Protein AF-A0A2Y9IQZ9-F1 (afdb_monomer)

pLDDT: mean 71.84, std 25.28, range [23.73, 96.56]

Organism: NCBI:txid391180

Radius of gyration: 46.24 Å; Cα contacts (8 Å, |Δi|>4): 145; chains: 1; bounding box: 120×87×55 Å

Nearest PDB structures (foldseek):
  9f1b-assembly1_BC  TM=7.484E-01  e=1.181E-17  Oryctolagus cuniculus
  8q87-assembly1_BC  TM=7.472E-01  e=5.440E-17  Gallus gallus
  7oyc-assembly1_C1  TM=7.802E-01  e=1.378E-16  Xenopus laevis
  7oyb-assembly1_C1  TM=8.350E-01  e=2.242E-15  Danio rerio
  8euy-assembly1_C  TM=8.750E-01  e=2.002E-11  Schizosaccharomyces pombe

Mean predicted aligned error: 20.18 Å

Sequence (231 aa):
MRAGNGIMRNCCRIQCRGSCIIYCEDSSIIKAFRNIPGITLLNVSKLNVLKLAPGGHVGHFCIWTESAFCKLDDLYGTWHKAASLKSHYNLPMHKMLDIDLSRILEKSRDPKSPLSTMQEESSQGPEEESIEEPENHVEAKPVSKTLCLNTILRQAKNHKLWMDKAAETIEAKSDEKGVLGKKPVVGKKGKMAVGVKKQKKPVVGEKAAARRNQQLTRSLQKRNPVKKPGA

Foldseek 3Di:
DDDDPVCVVPNVDDDEAAEEEEEADPPVPCVVCVPPPNYHYYYLVGDDPCNCQPVNHHDGHYDYDPVSVVCVCQQANAQVDGHPVDPPHYDDDDPDPDPPPVVVVVVCVPVPHPDDDDDPPDDDDPPPDCPPDVVSVCVVPVCVVVVVVVVVVVVVVVVVVVVVVVVVVVVVCVVPDDDDDDDDDDDDDDDDDDDDDDDDDDDDDPPPVVVVVVVVVVVVVVPDPDDDDDD

Secondary structure (DSSP, 8-state):
---STTGGGT--------PEEEESS-SSHHHHHTTSTT-EEEEGGG--HHHHSGGG-S---EEE-HHHHHHHHHHH--SSS--SSSTT--PPPPS-S---HHHHHHHHTSTTS-------PPPPPP---TTS-HHHHHHH-THHHHHHHHHHHHHHHHHHHHHHHHHHHHHHHHTS----------------------PPPP--SSSSHHHHHHHHHHHHTTS----PPP-

Structure (mmCIF, N/CA/C/O backbone):
data_AF-A0A2Y9IQZ9-F1
#
_entry.id   AF-A0A2Y9IQZ9-F1
#
loop_
_atom_site.group_PDB
_atom_site.id
_atom_site.type_symbol
_atom_site.label_atom_id
_atom_site.label_alt_id
_atom_site.label_comp_id
_atom_site.label_asym_id
_atom_site.label_entity_id
_atom_site.label_seq_id
_atom_site.pdbx_PDB_ins_code
_atom_site.Cartn_x
_atom_site.Cartn_y
_atom_site.Cartn_z
_atom_site.occupancy
_atom_site.B_iso_or_equiv
_atom_site.auth_seq_id
_atom_site.auth_comp_id
_atom_site.auth_asym_id
_atom_site.auth_atom_id
_atom_site.pdbx_PDB_model_num
ATOM 1 N N . MET A 1 1 ? 13.287 -4.884 -24.023 1.00 89.38 1 MET A N 1
ATOM 2 C CA . MET A 1 1 ? 13.569 -6.336 -24.135 1.00 89.38 1 MET A CA 1
ATOM 3 C C . MET A 1 1 ? 14.417 -6.736 -22.931 1.00 89.38 1 MET A C 1
ATOM 5 O O . MET A 1 1 ? 15.228 -5.918 -22.515 1.00 89.38 1 MET A O 1
ATOM 9 N N . ARG A 1 2 ? 14.197 -7.899 -22.306 1.00 94.88 2 ARG A N 1
ATOM 10 C CA . ARG A 1 2 ? 15.002 -8.358 -21.157 1.00 94.88 2 ARG A CA 1
ATOM 11 C C . ARG A 1 2 ? 16.414 -8.705 -21.635 1.00 94.88 2 ARG A C 1
ATOM 13 O O . ARG A 1 2 ? 16.539 -9.350 -22.665 1.00 94.88 2 ARG A O 1
ATOM 20 N N . ALA A 1 3 ? 17.446 -8.325 -20.889 1.00 95.12 3 ALA A N 1
ATOM 21 C CA . ALA A 1 3 ? 18.822 -8.700 -21.205 1.00 95.12 3 ALA A CA 1
ATOM 22 C C . ALA A 1 3 ? 19.149 -10.150 -20.779 1.00 95.12 3 ALA A C 1
ATOM 24 O O . ALA A 1 3 ? 18.632 -10.647 -19.775 1.00 95.12 3 ALA A O 1
ATOM 25 N N . GLY A 1 4 ? 20.040 -10.808 -21.529 1.00 95.44 4 GLY A N 1
ATOM 26 C CA . GLY A 1 4 ? 20.625 -12.111 -21.194 1.00 95.44 4 GLY A CA 1
ATOM 27 C C . GLY A 1 4 ? 19.751 -13.335 -21.498 1.00 95.44 4 GLY A C 1
ATOM 28 O O . GLY A 1 4 ? 18.730 -13.270 -22.182 1.00 95.44 4 GLY A O 1
ATOM 29 N N . ASN A 1 5 ? 20.138 -14.481 -20.931 1.00 94.25 5 ASN A N 1
ATOM 30 C CA . ASN A 1 5 ? 19.558 -15.801 -21.234 1.00 94.25 5 ASN A CA 1
ATOM 31 C C . ASN A 1 5 ? 18.094 -15.974 -20.781 1.00 94.25 5 ASN A C 1
ATOM 33 O O . ASN A 1 5 ? 17.497 -17.029 -20.985 1.00 94.25 5 ASN A O 1
ATOM 37 N N . GLY A 1 6 ? 17.492 -14.966 -20.142 1.00 94.25 6 GLY A N 1
ATOM 38 C CA . GLY A 1 6 ? 16.062 -14.962 -19.822 1.00 94.25 6 GLY A CA 1
ATOM 39 C C . GLY A 1 6 ? 15.172 -14.898 -21.067 1.00 94.25 6 GLY A C 1
ATOM 40 O O . GLY A 1 6 ? 14.032 -15.360 -21.018 1.00 94.25 6 GLY A O 1
ATOM 41 N N . ILE A 1 7 ? 15.699 -14.387 -22.188 1.00 95.69 7 ILE A N 1
ATOM 42 C CA . ILE A 1 7 ? 14.991 -14.347 -23.476 1.00 95.69 7 ILE A CA 1
ATOM 43 C C . ILE A 1 7 ? 14.604 -15.765 -23.924 1.00 95.69 7 ILE A C 1
ATOM 45 O O . ILE A 1 7 ? 13.454 -15.982 -24.291 1.00 95.69 7 ILE A O 1
ATOM 49 N N . MET A 1 8 ? 15.521 -16.731 -23.800 1.00 95.69 8 MET A N 1
ATOM 50 C CA . MET A 1 8 ? 15.317 -18.135 -24.194 1.00 95.69 8 MET A CA 1
ATOM 51 C C . MET A 1 8 ? 14.401 -18.917 -23.233 1.00 95.69 8 MET A C 1
ATOM 53 O O . MET A 1 8 ? 13.953 -20.009 -23.554 1.00 95.69 8 MET A O 1
ATOM 57 N N . ARG A 1 9 ? 14.102 -18.367 -22.047 1.00 95.56 9 ARG A N 1
ATOM 58 C CA . ARG A 1 9 ? 13.288 -19.015 -20.998 1.00 95.56 9 ARG A CA 1
ATOM 59 C C . ARG A 1 9 ? 11.878 -18.424 -20.886 1.00 95.56 9 ARG A C 1
ATOM 61 O O . ARG A 1 9 ? 11.351 -18.286 -19.786 1.00 95.56 9 ARG A O 1
ATOM 68 N N . ASN A 1 10 ? 11.289 -17.994 -22.002 1.00 94.38 10 ASN A N 1
ATOM 69 C CA . ASN A 1 10 ? 9.944 -17.399 -22.067 1.00 94.38 10 ASN A CA 1
ATOM 70 C C . ASN A 1 10 ? 9.744 -16.129 -21.204 1.00 94.38 10 ASN A C 1
ATOM 72 O O . ASN A 1 10 ? 8.616 -15.726 -20.937 1.00 94.38 10 ASN A O 1
ATOM 76 N N . CYS A 1 11 ? 10.828 -15.449 -20.803 1.00 94.06 11 CYS A N 1
ATOM 77 C CA . CYS A 1 11 ? 10.805 -14.221 -19.993 1.00 94.06 11 CYS A CA 1
ATOM 78 C C . CYS A 1 11 ? 11.377 -13.007 -20.753 1.00 94.06 11 CYS A C 1
ATOM 80 O O . CYS A 1 11 ? 12.016 -12.133 -20.167 1.00 94.06 11 CYS A O 1
ATOM 82 N N . CYS A 1 12 ? 11.182 -12.941 -22.072 1.00 95.12 12 CYS A N 1
ATOM 83 C CA . CYS A 1 12 ? 11.844 -11.970 -22.951 1.00 95.12 12 CYS A CA 1
ATOM 84 C C . CYS A 1 12 ? 11.391 -10.506 -22.775 1.00 95.12 12 CYS A C 1
ATOM 86 O O . CYS A 1 12 ? 12.133 -9.585 -23.126 1.00 95.12 12 CYS A O 1
ATOM 88 N N . ARG A 1 13 ? 10.193 -10.256 -22.234 1.00 94.38 13 ARG A N 1
ATOM 89 C CA . ARG A 1 13 ? 9.630 -8.908 -22.052 1.00 94.38 13 ARG A CA 1
ATOM 90 C C . ARG A 1 13 ? 9.676 -8.496 -20.580 1.00 94.38 13 ARG A C 1
ATOM 92 O O . ARG A 1 13 ? 9.454 -9.306 -19.684 1.00 94.38 13 ARG A O 1
ATOM 99 N N . ILE A 1 14 ? 9.987 -7.225 -20.348 1.00 93.75 14 ILE A N 1
ATOM 100 C CA . ILE A 1 14 ? 9.946 -6.566 -19.039 1.00 93.75 14 ILE A CA 1
ATOM 101 C C . ILE A 1 14 ? 9.036 -5.351 -19.154 1.00 93.75 14 ILE A C 1
ATOM 103 O O . ILE A 1 14 ? 9.012 -4.699 -20.197 1.00 93.75 14 ILE A O 1
ATOM 107 N N . GLN A 1 15 ? 8.279 -5.083 -18.099 1.00 93.31 15 GLN A N 1
ATOM 108 C CA . GLN A 1 15 ? 7.359 -3.958 -18.004 1.00 93.31 15 GLN A CA 1
ATOM 109 C C . GLN A 1 15 ? 7.443 -3.391 -16.591 1.00 93.31 15 GLN A C 1
ATOM 111 O O . GLN A 1 15 ? 7.625 -4.144 -15.629 1.00 93.31 15 GLN A O 1
ATOM 116 N N . CYS A 1 16 ? 7.301 -2.076 -16.474 1.00 92.12 16 CYS A N 1
ATOM 117 C CA . CYS A 1 16 ? 7.135 -1.431 -15.181 1.00 92.12 16 CYS A CA 1
ATOM 118 C C . CYS A 1 16 ? 5.781 -1.823 -14.575 1.00 92.12 16 CYS A C 1
ATOM 120 O O . CYS A 1 16 ? 4.821 -2.118 -15.293 1.00 92.12 16 CYS A O 1
ATOM 122 N N . ARG A 1 17 ? 5.707 -1.837 -13.243 1.00 94.06 17 ARG A N 1
ATOM 123 C CA . ARG A 1 17 ? 4.426 -1.949 -12.539 1.00 94.06 17 ARG A CA 1
ATOM 124 C C . ARG A 1 17 ? 3.733 -0.588 -12.579 1.00 94.06 17 ARG A C 1
ATOM 126 O O . ARG A 1 17 ? 4.396 0.432 -12.418 1.00 94.06 17 ARG A O 1
ATOM 133 N N . GLY A 1 18 ? 2.442 -0.596 -12.887 1.00 94.38 18 GLY A N 1
ATOM 134 C CA . GLY A 1 18 ? 1.589 0.586 -12.930 1.00 94.38 18 GLY A CA 1
ATOM 135 C C . GLY A 1 18 ? 0.756 0.691 -11.660 1.00 94.38 18 GLY A C 1
ATOM 136 O O . GLY A 1 18 ? 1.232 0.383 -10.578 1.00 94.38 18 GLY A O 1
ATOM 137 N N . SER A 1 19 ? -0.495 1.119 -11.792 1.00 95.25 19 SER A N 1
ATOM 138 C CA . SER A 1 19 ? -1.398 1.272 -10.651 1.00 95.25 19 SER A CA 1
ATOM 139 C C . SER A 1 19 ? -1.978 -0.063 -10.188 1.00 95.25 19 SER A C 1
ATOM 141 O O . SER A 1 19 ? -2.259 -0.962 -10.990 1.00 95.25 19 SER A O 1
ATOM 143 N N . CYS A 1 20 ? -2.255 -0.155 -8.893 1.00 95.31 20 CYS A N 1
ATOM 144 C CA . CYS A 1 20 ? -2.992 -1.256 -8.302 1.00 95.31 20 CYS A CA 1
ATOM 145 C C . CYS A 1 20 ? -4.444 -0.855 -8.035 1.00 95.31 20 CYS A C 1
ATOM 147 O O . CYS A 1 20 ? -4.693 0.028 -7.226 1.00 95.31 20 CYS A O 1
ATOM 149 N N . ILE A 1 21 ? -5.408 -1.510 -8.677 1.00 95.56 21 ILE A N 1
ATOM 150 C CA . ILE A 1 21 ? -6.834 -1.281 -8.428 1.00 95.56 21 ILE A CA 1
ATOM 151 C C . ILE A 1 21 ? -7.320 -2.321 -7.427 1.00 95.56 21 ILE A C 1
ATOM 153 O O . ILE A 1 21 ? -7.169 -3.529 -7.646 1.00 95.56 21 ILE A O 1
ATOM 157 N N . ILE A 1 22 ? -7.901 -1.841 -6.334 1.00 96.56 22 ILE A N 1
ATOM 158 C CA . ILE A 1 22 ? -8.399 -2.667 -5.244 1.00 96.56 22 ILE A CA 1
ATOM 159 C C . ILE A 1 22 ? -9.922 -2.567 -5.199 1.00 96.56 22 ILE A C 1
ATOM 161 O O . ILE A 1 22 ? -10.482 -1.473 -5.108 1.00 96.56 22 ILE A O 1
ATOM 165 N N . TYR A 1 23 ? -10.578 -3.721 -5.282 1.00 96.06 23 TYR A N 1
ATOM 166 C CA . TYR A 1 23 ? -12.029 -3.841 -5.392 1.00 96.06 23 TYR A CA 1
ATOM 167 C C . TYR A 1 23 ? -12.578 -4.893 -4.415 1.00 96.06 23 TYR A C 1
ATOM 169 O O . TYR A 1 23 ? -11.852 -5.779 -3.956 1.00 96.06 23 TYR A O 1
ATOM 177 N N . CYS A 1 24 ? -13.866 -4.802 -4.084 1.00 94.50 24 CYS A N 1
ATOM 178 C CA . CYS A 1 24 ? -14.536 -5.771 -3.212 1.00 94.50 24 CYS A CA 1
ATOM 179 C C . CYS A 1 24 ? -15.176 -6.916 -4.015 1.00 94.50 24 CYS A C 1
ATOM 181 O O . CYS A 1 24 ? -14.856 -8.088 -3.803 1.00 94.50 24 CYS A O 1
ATOM 183 N N . GLU A 1 25 ? -16.044 -6.563 -4.964 1.00 91.38 25 GLU A N 1
ATOM 184 C CA . GLU A 1 25 ? -16.829 -7.498 -5.772 1.00 91.38 25 GLU A CA 1
ATOM 185 C C . GLU A 1 25 ? -16.459 -7.410 -7.254 1.00 91.38 25 GLU A C 1
ATOM 187 O O . GLU A 1 25 ? -16.101 -6.350 -7.775 1.00 91.38 25 GLU A O 1
ATOM 192 N N . ASP A 1 26 ? -16.544 -8.54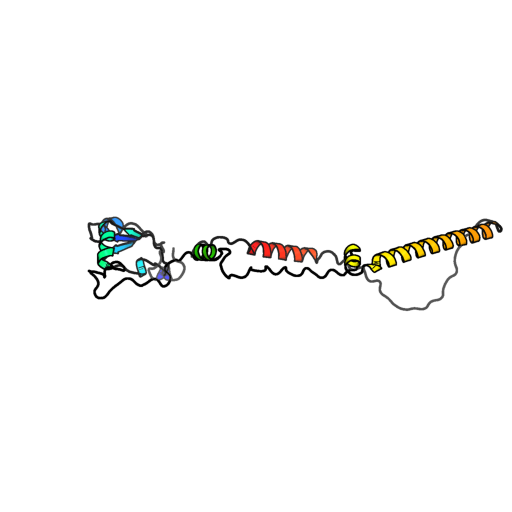9 -7.940 1.00 85.38 26 ASP A N 1
ATOM 193 C CA . ASP A 1 26 ? -16.161 -8.702 -9.342 1.00 85.38 26 ASP A CA 1
ATOM 194 C C . ASP A 1 26 ? -17.277 -8.236 -10.298 1.00 85.38 26 ASP A C 1
ATOM 196 O O . ASP A 1 26 ? -17.812 -9.010 -11.092 1.00 85.38 26 ASP A O 1
ATOM 200 N N . SER A 1 27 ? -17.605 -6.942 -10.283 1.00 85.69 27 SER A N 1
ATOM 201 C CA . SER A 1 27 ? -18.603 -6.330 -11.181 1.00 85.69 27 SER A CA 1
ATOM 202 C C . SER A 1 27 ? -18.037 -6.081 -12.582 1.00 85.69 27 SER A C 1
ATOM 204 O O . SER A 1 27 ? -17.999 -4.953 -13.065 1.00 85.69 27 SER A O 1
ATOM 206 N N . SER A 1 28 ? -17.512 -7.122 -13.239 1.00 90.12 28 SER A N 1
ATOM 207 C CA . SER A 1 28 ? -16.840 -7.073 -14.557 1.00 90.12 28 SER A CA 1
ATOM 208 C C . SER A 1 28 ? -15.538 -6.250 -14.643 1.00 90.12 28 SER A C 1
ATOM 210 O O . SER A 1 28 ? -14.891 -6.236 -15.692 1.00 90.12 28 SER A O 1
ATOM 212 N N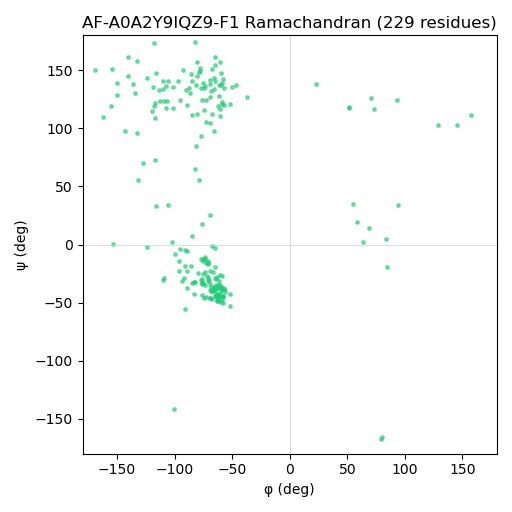 . ILE A 1 29 ? -15.079 -5.676 -13.525 1.00 92.19 29 ILE A N 1
ATOM 213 C CA . ILE A 1 29 ? -13.833 -4.897 -13.395 1.00 92.19 29 ILE A CA 1
ATOM 214 C C . ILE A 1 29 ? -12.628 -5.675 -13.943 1.00 92.19 29 ILE A C 1
ATOM 216 O O . ILE A 1 29 ? -11.824 -5.133 -14.702 1.00 92.19 29 ILE A O 1
ATOM 220 N N . ILE A 1 30 ? -12.535 -6.978 -13.655 1.00 93.31 30 ILE A N 1
ATOM 221 C CA . ILE A 1 30 ? -11.453 -7.819 -14.186 1.00 93.31 30 ILE A CA 1
ATOM 222 C C . ILE A 1 30 ? -11.423 -7.804 -15.713 1.00 93.31 30 ILE A C 1
ATOM 224 O O . ILE A 1 30 ? -10.356 -7.681 -16.313 1.00 93.31 30 ILE A O 1
ATOM 228 N N . LYS A 1 31 ? -12.582 -7.921 -16.363 1.00 93.81 31 LYS A N 1
ATOM 229 C CA . LYS A 1 31 ? -12.654 -7.967 -17.827 1.00 93.81 31 LYS A CA 1
ATOM 230 C C . LYS A 1 31 ? -12.263 -6.625 -18.445 1.00 93.81 31 LYS A C 1
ATOM 232 O O . LYS A 1 31 ? -11.583 -6.637 -19.467 1.00 93.81 31 LYS A O 1
ATOM 237 N N . ALA A 1 32 ? -12.638 -5.518 -17.805 1.00 94.81 32 ALA A N 1
ATOM 238 C CA . ALA A 1 32 ? -12.314 -4.170 -18.262 1.00 94.81 32 ALA A CA 1
ATOM 239 C C . ALA A 1 32 ? -10.808 -3.866 -18.172 1.00 94.81 32 ALA A C 1
ATOM 241 O O . ALA A 1 32 ? -10.207 -3.402 -19.137 1.00 94.81 32 ALA A O 1
ATOM 242 N N . PHE A 1 33 ? -10.174 -4.178 -17.038 1.00 94.81 33 PHE A N 1
ATOM 243 C CA . PHE A 1 33 ? -8.804 -3.732 -16.764 1.00 94.81 33 PHE A CA 1
ATOM 244 C C . PHE A 1 33 ? -7.712 -4.759 -17.095 1.00 94.81 33 PHE A C 1
ATOM 246 O O . PHE A 1 33 ? -6.546 -4.381 -17.194 1.00 94.81 33 PHE A O 1
ATOM 253 N N . ARG A 1 34 ? -8.039 -6.042 -17.325 1.00 93.62 34 ARG A N 1
ATOM 254 C CA . ARG A 1 34 ? -7.023 -7.088 -17.595 1.00 93.62 34 ARG A CA 1
ATOM 255 C C . ARG A 1 34 ? -6.167 -6.848 -18.840 1.00 93.62 34 ARG A C 1
ATOM 257 O O . ARG A 1 34 ? -5.070 -7.388 -18.917 1.00 93.62 34 ARG A O 1
ATOM 264 N N . ASN A 1 35 ? -6.682 -6.111 -19.825 1.00 94.94 35 ASN A N 1
ATOM 265 C CA . ASN A 1 35 ? -5.980 -5.882 -21.090 1.00 94.94 35 ASN A CA 1
ATOM 266 C C . ASN A 1 35 ? -5.063 -4.649 -21.051 1.00 94.94 35 ASN A C 1
ATOM 268 O O . ASN A 1 35 ? -4.338 -4.387 -22.007 1.00 94.94 35 ASN A O 1
ATOM 272 N N . ILE A 1 36 ? -5.092 -3.876 -19.964 1.00 94.94 36 ILE A N 1
ATOM 273 C CA . ILE A 1 36 ? -4.256 -2.687 -19.834 1.00 94.94 36 ILE A CA 1
ATOM 274 C C . ILE A 1 36 ? -2.921 -3.107 -19.200 1.00 94.94 36 ILE A C 1
ATOM 276 O O . ILE A 1 36 ? -2.911 -3.640 -18.086 1.00 94.94 36 ILE A O 1
ATOM 280 N N . PRO A 1 37 ? -1.777 -2.899 -19.879 1.00 94.50 37 PRO A N 1
ATOM 281 C CA . PRO A 1 37 ? -0.482 -3.318 -19.361 1.00 94.50 37 PRO A CA 1
ATOM 282 C C . PRO A 1 37 ? -0.106 -2.529 -18.102 1.00 94.50 37 PRO A C 1
ATOM 284 O O . PRO A 1 37 ? -0.358 -1.333 -17.993 1.00 94.50 37 PRO A O 1
ATOM 287 N N . GLY A 1 38 ? 0.537 -3.203 -17.148 1.00 92.94 38 GLY A N 1
ATOM 288 C CA . GLY A 1 38 ? 1.028 -2.588 -15.912 1.00 92.94 38 GLY A CA 1
ATOM 289 C C . GLY A 1 38 ? -0.007 -2.469 -14.790 1.00 92.94 38 GLY A C 1
ATOM 290 O O . GLY A 1 38 ? 0.405 -2.380 -13.635 1.00 92.94 38 GLY A O 1
ATOM 291 N N . ILE A 1 39 ? -1.311 -2.544 -15.079 1.00 95.31 39 ILE A N 1
ATOM 292 C CA . ILE A 1 39 ? -2.355 -2.510 -14.045 1.00 95.31 39 ILE A CA 1
ATOM 293 C C . ILE A 1 39 ? -2.410 -3.843 -13.297 1.00 95.31 39 ILE A C 1
ATOM 295 O O . ILE A 1 39 ? -2.408 -4.922 -13.896 1.00 95.31 39 ILE A O 1
ATOM 299 N N . THR A 1 40 ? -2.485 -3.776 -11.969 1.00 94.62 40 THR A N 1
ATOM 300 C CA . THR A 1 40 ? -2.707 -4.950 -11.119 1.00 94.62 40 THR A CA 1
ATOM 301 C C . THR A 1 40 ? -4.057 -4.873 -10.430 1.00 94.62 40 THR A C 1
ATOM 303 O O . THR A 1 40 ? -4.395 -3.859 -9.837 1.00 94.62 40 THR A O 1
ATOM 306 N N . LEU A 1 41 ? -4.809 -5.970 -10.471 1.00 94.50 41 LEU A N 1
ATOM 307 C CA . LEU A 1 41 ? -6.097 -6.095 -9.797 1.00 94.50 41 LEU A CA 1
ATOM 308 C C . LEU A 1 41 ? -5.945 -6.898 -8.502 1.00 94.50 41 LEU A C 1
ATOM 310 O O . LEU A 1 41 ? -5.272 -7.942 -8.486 1.00 94.50 41 LEU A O 1
ATOM 314 N N . LEU A 1 42 ? -6.565 -6.408 -7.430 1.00 95.25 42 LEU A N 1
ATOM 315 C CA . LEU A 1 42 ? -6.569 -7.029 -6.108 1.00 95.25 42 LEU A CA 1
ATOM 316 C C . LEU A 1 42 ? -7.965 -6.995 -5.486 1.00 95.25 42 LEU A C 1
ATOM 318 O O . LEU A 1 42 ? -8.638 -5.971 -5.504 1.00 95.25 42 LEU A O 1
ATOM 322 N N . ASN A 1 43 ? -8.349 -8.108 -4.864 1.00 95.19 43 ASN A N 1
ATOM 323 C CA . ASN A 1 43 ? -9.533 -8.156 -4.020 1.00 95.19 43 ASN A CA 1
ATOM 324 C C . ASN A 1 43 ? -9.156 -7.752 -2.584 1.00 95.19 43 ASN A C 1
ATOM 326 O O . ASN A 1 43 ? -8.170 -8.250 -2.038 1.00 95.19 43 ASN A O 1
ATOM 330 N N . VAL A 1 44 ? -9.961 -6.892 -1.967 1.00 95.50 44 VAL A N 1
ATOM 331 C CA . VAL A 1 44 ? -9.801 -6.386 -0.590 1.00 95.50 44 VAL A CA 1
ATOM 332 C C . VAL A 1 44 ? -9.750 -7.499 0.451 1.00 95.50 44 VAL A C 1
ATOM 334 O O . VAL A 1 44 ? -8.966 -7.444 1.391 1.00 95.50 44 VAL A O 1
ATOM 337 N N . SER A 1 45 ? -10.546 -8.553 0.282 1.00 93.75 45 SER A N 1
ATOM 338 C CA . SER A 1 45 ? -10.536 -9.686 1.214 1.00 93.75 45 SER A CA 1
ATOM 339 C C . SER A 1 45 ? -9.284 -10.560 1.067 1.00 93.75 45 SER A C 1
ATOM 341 O O . SER A 1 45 ? -8.990 -11.364 1.947 1.00 93.75 45 SER A O 1
ATOM 343 N N . LYS A 1 46 ? -8.545 -10.427 -0.044 1.00 93.75 46 LYS A N 1
ATOM 344 C CA . LYS A 1 46 ? -7.364 -11.235 -0.387 1.00 93.75 46 LYS A CA 1
ATOM 345 C C . LYS A 1 46 ? -6.204 -10.339 -0.834 1.00 93.75 46 LYS A C 1
ATOM 347 O O . LYS A 1 46 ? -5.661 -10.499 -1.931 1.00 93.75 46 LYS A O 1
ATOM 352 N N . LEU A 1 47 ? -5.826 -9.386 0.018 1.00 94.38 47 LEU A N 1
ATOM 353 C CA . LEU A 1 47 ? -4.680 -8.513 -0.236 1.00 94.38 47 LEU A CA 1
ATOM 354 C C . LEU A 1 47 ? -3.372 -9.313 -0.226 1.00 94.38 47 LEU A C 1
ATOM 356 O O . LEU A 1 47 ? -3.122 -10.122 0.664 1.00 94.38 47 LEU A O 1
ATOM 360 N N . ASN A 1 48 ? -2.525 -9.072 -1.228 1.00 94.81 48 ASN A N 1
ATOM 361 C CA . ASN A 1 48 ? -1.244 -9.755 -1.381 1.00 94.81 48 ASN A CA 1
ATOM 362 C C . ASN A 1 48 ? -0.089 -8.755 -1.292 1.00 94.81 48 ASN A C 1
ATOM 364 O O . ASN A 1 48 ? 0.020 -7.845 -2.118 1.00 94.81 48 ASN A O 1
ATOM 368 N N . VAL A 1 49 ? 0.815 -8.985 -0.341 1.00 94.31 49 VAL A N 1
ATOM 369 C CA . VAL A 1 49 ? 2.006 -8.157 -0.114 1.00 94.31 49 VAL A CA 1
ATOM 370 C C . VAL A 1 49 ? 2.908 -8.106 -1.349 1.00 94.31 49 VAL A C 1
ATOM 372 O O . VAL A 1 49 ? 3.413 -7.042 -1.679 1.00 94.31 49 VAL A O 1
ATOM 375 N N . LEU A 1 50 ? 3.041 -9.198 -2.110 1.00 94.75 50 LEU A N 1
ATOM 376 C CA . LEU A 1 50 ? 3.894 -9.239 -3.311 1.00 94.75 50 LEU A CA 1
ATOM 377 C C . LEU A 1 50 ? 3.425 -8.280 -4.414 1.00 94.75 50 LEU A C 1
ATOM 379 O O . LEU A 1 50 ? 4.219 -7.844 -5.246 1.00 94.75 50 LEU A O 1
ATOM 383 N N . LYS A 1 51 ? 2.120 -7.990 -4.444 1.00 94.19 51 LYS A N 1
ATOM 384 C CA . LYS A 1 51 ? 1.508 -7.070 -5.407 1.00 94.19 51 LYS A CA 1
ATOM 385 C C . LYS A 1 51 ? 1.409 -5.648 -4.854 1.00 94.19 51 LYS A C 1
ATOM 387 O O . LYS A 1 51 ? 1.510 -4.714 -5.636 1.00 94.19 51 LYS A O 1
ATOM 392 N N . LEU A 1 52 ? 1.236 -5.474 -3.542 1.00 94.94 52 LEU A N 1
ATOM 393 C CA . LEU A 1 52 ? 1.220 -4.158 -2.887 1.00 94.94 52 LEU A CA 1
ATOM 394 C C . LEU A 1 52 ? 2.619 -3.555 -2.710 1.00 94.94 52 LEU A C 1
ATOM 396 O O . LEU A 1 52 ? 2.756 -2.342 -2.728 1.00 94.94 52 LEU A O 1
ATOM 400 N N . ALA A 1 53 ? 3.645 -4.386 -2.554 1.00 95.69 53 ALA A N 1
ATOM 401 C CA . ALA A 1 53 ? 5.036 -3.974 -2.402 1.00 95.69 53 ALA A CA 1
ATOM 402 C C . ALA A 1 53 ? 5.916 -4.715 -3.426 1.00 95.69 53 ALA A C 1
ATOM 404 O O . ALA A 1 53 ? 6.675 -5.626 -3.067 1.00 95.69 53 ALA A O 1
ATOM 405 N N . PRO A 1 54 ? 5.794 -4.392 -4.729 1.00 94.62 54 PRO A N 1
ATOM 406 C CA . PRO A 1 54 ? 6.590 -5.044 -5.758 1.00 94.62 54 PRO A CA 1
ATOM 407 C C . PRO A 1 54 ? 8.083 -4.782 -5.514 1.00 94.62 54 PRO A C 1
ATOM 409 O O . PRO A 1 54 ? 8.516 -3.648 -5.332 1.00 94.62 54 PRO A O 1
ATOM 412 N N . GLY A 1 55 ? 8.883 -5.850 -5.486 1.00 93.31 55 GLY A N 1
ATOM 413 C CA . GLY A 1 55 ? 10.321 -5.748 -5.211 1.00 93.31 55 GLY A CA 1
ATOM 414 C C . GLY A 1 55 ? 10.669 -5.338 -3.775 1.00 93.31 55 GLY A C 1
ATOM 415 O O . GLY A 1 55 ? 11.806 -4.954 -3.535 1.00 93.31 55 GLY A O 1
ATOM 416 N N . GLY A 1 56 ? 9.716 -5.395 -2.835 1.00 95.56 56 GLY A N 1
ATOM 417 C CA . GLY A 1 56 ? 9.946 -5.079 -1.420 1.00 95.56 56 GLY A CA 1
ATOM 418 C C . GLY A 1 56 ? 9.887 -3.590 -1.065 1.00 95.56 56 GLY A C 1
ATOM 419 O O . GLY A 1 56 ? 10.116 -3.238 0.088 1.00 95.56 56 GLY A O 1
ATOM 420 N N . HIS A 1 57 ? 9.551 -2.719 -2.018 1.00 96.06 57 HIS A N 1
ATOM 421 C CA . HIS A 1 57 ? 9.380 -1.287 -1.775 1.00 96.06 57 HIS A CA 1
ATOM 422 C C . HIS A 1 57 ? 7.930 -0.976 -1.391 1.00 96.06 57 HIS A C 1
ATOM 424 O O . HIS A 1 57 ? 6.995 -1.433 -2.049 1.00 96.06 57 HIS A O 1
ATOM 430 N N . VAL A 1 58 ? 7.738 -0.187 -0.333 1.00 94.50 58 VAL A N 1
ATOM 431 C CA . VAL A 1 58 ? 6.417 0.329 0.062 1.00 94.50 58 VAL A CA 1
ATOM 432 C C . VAL A 1 58 ? 6.028 1.540 -0.793 1.00 94.50 58 VAL A C 1
ATOM 434 O O . VAL A 1 58 ? 6.894 2.218 -1.339 1.00 94.50 58 VAL A O 1
ATOM 437 N N . GLY A 1 59 ? 4.727 1.830 -0.896 1.00 93.25 59 GLY A N 1
ATOM 438 C CA . GLY A 1 59 ? 4.231 2.998 -1.638 1.00 93.25 59 GLY A CA 1
ATOM 439 C C . GLY A 1 59 ? 3.838 2.721 -3.092 1.00 93.25 59 GLY A C 1
ATOM 440 O O . GLY A 1 59 ? 3.995 3.581 -3.953 1.00 93.25 59 GLY A O 1
ATOM 441 N N . HIS A 1 60 ? 3.316 1.530 -3.388 1.00 95.31 60 HIS A N 1
ATOM 442 C CA . HIS A 1 60 ? 2.709 1.256 -4.689 1.00 95.31 60 HIS A CA 1
ATOM 443 C C . HIS A 1 60 ? 1.410 2.055 -4.847 1.00 95.31 60 HIS A C 1
ATOM 445 O O . HIS A 1 60 ? 0.567 2.070 -3.949 1.00 95.31 60 HIS A O 1
ATOM 451 N N . PHE A 1 61 ? 1.242 2.725 -5.986 1.00 96.50 61 PHE A N 1
ATOM 452 C CA . PHE A 1 61 ? 0.088 3.586 -6.221 1.00 96.50 61 PHE A CA 1
ATOM 453 C C . PHE A 1 61 ? -1.203 2.760 -6.316 1.00 96.50 61 PHE A C 1
ATOM 455 O O . PHE A 1 61 ? -1.387 1.984 -7.255 1.00 96.50 61 PHE A O 1
ATOM 462 N N . CYS A 1 62 ? -2.084 2.917 -5.324 1.00 95.88 62 CYS A N 1
ATOM 463 C CA . CYS A 1 62 ? -3.319 2.150 -5.193 1.00 95.88 62 CYS A CA 1
ATOM 464 C C . CYS A 1 62 ? -4.554 3.020 -5.459 1.00 95.88 62 CYS A C 1
ATOM 466 O O . CYS A 1 62 ? -4.682 4.110 -4.908 1.00 95.88 62 CYS A O 1
ATOM 468 N N . ILE A 1 63 ? -5.480 2.500 -6.260 1.00 96.06 63 ILE A N 1
ATOM 469 C CA . ILE A 1 63 ? -6.788 3.083 -6.556 1.00 96.06 63 ILE A CA 1
ATOM 470 C C . ILE A 1 63 ? -7.837 2.210 -5.870 1.00 96.06 63 ILE A C 1
ATOM 472 O O . ILE A 1 63 ? -7.906 1.006 -6.124 1.00 96.06 63 ILE A O 1
ATOM 476 N N . TRP A 1 64 ? -8.650 2.815 -5.013 1.00 96.38 64 TRP A N 1
ATOM 477 C CA . TRP A 1 64 ? -9.663 2.119 -4.225 1.00 96.38 64 TRP A CA 1
ATOM 478 C C . TRP A 1 64 ? -11.060 2.428 -4.750 1.00 96.38 64 TRP A C 1
ATOM 480 O O . TRP A 1 64 ? -11.381 3.582 -5.024 1.00 96.38 64 TRP A O 1
ATOM 490 N N . THR A 1 65 ? -11.904 1.403 -4.863 1.00 95.81 65 THR A N 1
ATOM 491 C CA . THR A 1 65 ? -13.355 1.603 -4.994 1.00 95.81 65 THR A CA 1
ATOM 492 C C . THR A 1 65 ? -13.963 1.936 -3.630 1.00 95.81 65 THR A C 1
ATOM 494 O O . THR A 1 65 ? -13.463 1.459 -2.614 1.00 95.81 65 THR A O 1
ATOM 497 N N . GLU A 1 66 ? -15.070 2.670 -3.587 1.00 95.44 66 GLU A N 1
ATOM 498 C CA . GLU A 1 66 ? -15.747 3.046 -2.333 1.00 95.44 66 GLU A CA 1
ATOM 499 C C . GLU A 1 66 ? -16.027 1.838 -1.420 1.00 95.44 66 GLU A C 1
ATOM 501 O O . GLU A 1 66 ? -15.564 1.790 -0.282 1.00 95.44 66 GLU A O 1
ATOM 506 N N . SER A 1 67 ? -16.675 0.796 -1.952 1.00 95.12 67 SER A N 1
ATOM 507 C CA . SER A 1 67 ? -17.006 -0.422 -1.194 1.00 95.12 67 SER A CA 1
ATOM 508 C C . SER A 1 67 ? -15.776 -1.166 -0.672 1.00 95.12 67 SER A C 1
ATOM 510 O O . SER A 1 67 ? -15.811 -1.795 0.385 1.00 95.12 67 SER A O 1
ATOM 512 N N . ALA A 1 68 ? -14.666 -1.084 -1.405 1.00 96.00 68 ALA A N 1
ATOM 513 C CA . ALA A 1 68 ? -13.391 -1.645 -0.989 1.00 96.00 68 ALA A CA 1
ATOM 514 C C . ALA A 1 68 ? -12.806 -0.899 0.206 1.00 96.00 68 ALA A C 1
ATOM 516 O O . ALA A 1 68 ? -12.251 -1.529 1.104 1.00 96.00 68 ALA A O 1
ATOM 517 N N . PHE A 1 69 ? -12.940 0.424 0.204 1.00 96.00 69 PHE A N 1
ATOM 518 C CA . PHE A 1 69 ? -12.438 1.274 1.267 1.00 96.00 69 PHE A CA 1
ATOM 519 C C . PHE A 1 69 ? -13.232 1.070 2.561 1.00 96.00 69 PHE A C 1
ATOM 521 O O . PHE A 1 69 ? -12.629 0.809 3.596 1.00 96.00 69 PHE A O 1
ATOM 528 N N . CYS A 1 70 ? -14.568 1.048 2.493 1.00 95.12 70 CYS A N 1
ATOM 529 C CA . CYS A 1 70 ? -15.415 0.791 3.666 1.00 95.12 70 CYS A CA 1
ATOM 530 C C . CYS A 1 70 ? -15.135 -0.576 4.315 1.00 95.12 70 CYS A C 1
ATOM 532 O O . CYS A 1 70 ? -15.115 -0.699 5.535 1.00 95.12 70 CYS A O 1
ATOM 534 N N . LYS A 1 71 ? -14.851 -1.608 3.512 1.00 95.06 71 LYS A N 1
ATOM 535 C CA . LYS A 1 71 ? -14.596 -2.969 4.013 1.00 95.06 71 LYS A CA 1
ATOM 536 C C . LYS A 1 71 ? -13.261 -3.121 4.759 1.00 95.06 71 LYS A C 1
ATOM 538 O O . LYS A 1 71 ? -13.063 -4.125 5.445 1.00 95.06 71 LYS A O 1
ATOM 543 N N . LEU A 1 72 ? -12.330 -2.171 4.631 1.00 94.56 72 LEU A N 1
ATOM 544 C CA . LEU A 1 72 ? -11.067 -2.207 5.380 1.00 94.56 72 LEU A CA 1
ATOM 545 C C . LEU A 1 72 ? -11.290 -2.058 6.884 1.00 94.56 72 LEU A C 1
ATOM 547 O O . LEU A 1 72 ? -10.634 -2.764 7.652 1.00 94.56 72 LEU A O 1
ATOM 551 N N . ASP A 1 73 ? -12.233 -1.206 7.284 1.00 93.81 73 ASP A N 1
ATOM 552 C CA . ASP A 1 73 ? -12.569 -0.999 8.694 1.00 93.81 73 ASP A CA 1
ATOM 553 C C . ASP A 1 73 ? -13.135 -2.281 9.319 1.00 93.81 73 ASP A C 1
ATOM 555 O O . ASP A 1 73 ? -12.815 -2.608 10.458 1.00 93.81 73 ASP A O 1
ATOM 559 N N . ASP A 1 74 ? -13.887 -3.082 8.560 1.00 94.06 74 ASP A N 1
ATOM 560 C CA . ASP A 1 74 ? -14.385 -4.380 9.033 1.00 94.06 74 ASP A CA 1
ATOM 561 C C . ASP A 1 74 ? -13.294 -5.467 9.067 1.00 94.06 74 ASP A C 1
ATOM 563 O O . ASP A 1 74 ? -13.320 -6.367 9.918 1.00 94.06 74 ASP A O 1
ATOM 567 N N . LEU A 1 75 ? -12.333 -5.405 8.136 1.00 94.69 75 LEU A N 1
ATOM 568 C CA . LEU A 1 75 ? -11.232 -6.369 8.012 1.00 94.69 75 LEU A CA 1
ATOM 569 C C . LEU A 1 75 ? -10.139 -6.184 9.058 1.00 94.69 75 LEU A C 1
ATOM 571 O O . LEU A 1 75 ? -9.617 -7.177 9.570 1.00 94.69 75 LEU A O 1
ATOM 575 N N . TYR A 1 76 ? -9.749 -4.938 9.311 1.00 94.88 76 TYR A N 1
ATOM 576 C CA . TYR A 1 76 ? -8.623 -4.611 10.180 1.00 94.88 76 TYR A CA 1
ATOM 577 C C . TYR A 1 76 ? -9.073 -3.968 11.492 1.00 94.88 76 TYR A C 1
ATOM 579 O O . TYR A 1 76 ? -8.435 -4.220 12.512 1.00 94.88 76 TYR A O 1
ATOM 587 N N . GLY A 1 77 ? -10.188 -3.236 11.501 1.00 94.06 77 GLY A N 1
ATOM 588 C CA . GLY A 1 77 ? -10.659 -2.515 12.679 1.00 94.06 77 GLY A CA 1
ATOM 589 C C . GLY A 1 77 ? -9.915 -1.203 12.916 1.00 94.06 77 GLY A C 1
ATOM 590 O O . GLY A 1 77 ? -9.161 -0.711 12.077 1.00 94.06 77 GLY A O 1
ATOM 591 N N . THR A 1 78 ? -10.119 -0.650 14.105 1.00 93.94 78 THR A N 1
ATOM 592 C CA . THR A 1 78 ? -9.373 0.501 14.630 1.00 93.94 78 THR A CA 1
ATOM 593 C C . THR A 1 78 ? -8.621 0.079 15.889 1.00 93.94 78 THR A C 1
ATOM 595 O O . THR A 1 78 ? -8.838 -1.010 16.409 1.00 93.94 78 THR A O 1
ATOM 598 N N . TRP A 1 79 ? -7.772 0.943 16.455 1.00 93.62 79 TRP A N 1
ATOM 599 C CA . TRP A 1 79 ? -7.115 0.624 17.732 1.00 93.62 79 TRP A CA 1
ATOM 600 C C . TRP A 1 79 ? -8.106 0.366 18.884 1.00 93.62 79 TRP A C 1
ATOM 602 O O . TRP A 1 79 ? -7.781 -0.386 19.801 1.00 93.62 79 TRP A O 1
ATOM 612 N N . HIS A 1 80 ? -9.311 0.951 18.829 1.00 92.75 80 HIS A N 1
ATOM 613 C CA . HIS A 1 80 ? -10.351 0.788 19.853 1.00 92.75 80 HIS A CA 1
ATOM 614 C C . HIS A 1 80 ? -11.321 -0.366 19.567 1.00 92.75 80 HIS A C 1
ATOM 616 O O . HIS A 1 80 ? -11.871 -0.945 20.502 1.00 92.75 80 HIS A O 1
ATOM 622 N N . LYS A 1 81 ? -11.550 -0.699 18.290 1.00 93.44 81 LYS A N 1
ATOM 623 C CA . LYS A 1 81 ? -12.501 -1.730 17.856 1.00 93.44 81 LYS A CA 1
ATOM 624 C C . LYS A 1 81 ? -11.757 -2.820 17.090 1.00 93.44 81 LYS A C 1
ATOM 626 O O . LYS A 1 81 ? -11.257 -2.565 15.999 1.00 93.44 81 LYS A O 1
ATOM 631 N N . ALA A 1 82 ? -11.740 -4.033 17.640 1.00 92.25 82 ALA A N 1
ATOM 632 C CA . ALA A 1 82 ? -11.130 -5.189 16.990 1.00 92.25 82 ALA A CA 1
ATOM 633 C C . ALA A 1 82 ? -11.784 -5.512 15.632 1.00 92.25 82 ALA A C 1
ATOM 635 O O . ALA A 1 82 ? -12.943 -5.163 15.383 1.00 92.25 82 ALA A O 1
ATOM 636 N N . ALA A 1 83 ? -11.038 -6.206 14.769 1.00 94.81 83 ALA A N 1
ATOM 637 C CA . ALA A 1 83 ? -11.522 -6.627 13.460 1.00 94.81 83 ALA A CA 1
ATOM 638 C C . ALA A 1 83 ? -12.755 -7.537 13.576 1.00 94.81 83 ALA A C 1
ATOM 640 O O . ALA A 1 83 ? -12.789 -8.456 14.396 1.00 94.81 83 ALA A O 1
ATOM 641 N N . SER A 1 84 ? -13.752 -7.318 12.714 1.00 93.31 84 SER A N 1
ATOM 642 C CA . SER A 1 84 ? -14.961 -8.149 12.680 1.00 93.31 84 SER A CA 1
ATOM 643 C C . SER A 1 84 ? -14.746 -9.416 11.857 1.00 93.31 84 SER A C 1
ATOM 645 O O . SER A 1 84 ? -15.147 -10.503 12.267 1.00 93.31 84 SER A O 1
ATOM 647 N N . LEU A 1 85 ? -14.077 -9.289 10.707 1.00 92.06 85 LEU A N 1
ATOM 648 C CA . LEU A 1 85 ? -13.893 -10.397 9.766 1.00 92.06 85 LEU A CA 1
ATOM 649 C C . LEU A 1 85 ? -12.681 -11.278 10.094 1.00 92.06 85 LEU A C 1
ATOM 651 O O . LEU A 1 85 ? -12.585 -12.401 9.597 1.00 92.06 85 LEU A O 1
ATOM 655 N N . LYS A 1 86 ? -11.740 -10.782 10.905 1.00 93.25 86 LYS A N 1
ATOM 656 C CA . LYS A 1 86 ? -10.506 -11.490 11.251 1.00 93.25 86 LYS A CA 1
ATOM 657 C C . LYS A 1 86 ? -10.459 -11.777 12.747 1.00 93.25 86 LYS A C 1
ATOM 659 O O . LYS A 1 86 ? -10.259 -10.879 13.558 1.00 93.25 86 LYS A O 1
ATOM 664 N N . SER A 1 87 ? -10.615 -13.049 13.106 1.00 92.38 87 SER A N 1
ATOM 665 C CA . SER A 1 87 ? -10.583 -13.500 14.499 1.00 92.38 87 SER A CA 1
ATOM 666 C C . SER A 1 87 ? -9.233 -13.207 15.155 1.00 92.38 87 SER A C 1
ATOM 668 O O . SER A 1 87 ? -8.188 -13.473 14.557 1.00 92.38 87 SER A O 1
ATOM 670 N N . HIS A 1 88 ? -9.262 -12.730 16.402 1.00 92.31 88 HIS A N 1
ATOM 671 C CA . HIS A 1 88 ? -8.073 -12.473 17.229 1.00 92.31 88 HIS A CA 1
ATOM 672 C C . HIS A 1 88 ? -7.035 -11.548 16.574 1.00 92.31 88 HIS A C 1
ATOM 674 O O . HIS A 1 88 ? -5.831 -11.713 16.768 1.00 92.31 88 HIS A O 1
ATOM 680 N N . TYR A 1 89 ? -7.492 -10.568 15.793 1.00 95.00 89 TYR A N 1
ATOM 681 C CA . TYR A 1 89 ? -6.627 -9.575 15.168 1.00 95.00 89 TYR A CA 1
ATOM 682 C C . TYR A 1 89 ? -6.976 -8.157 15.634 1.00 95.00 89 TYR A C 1
ATOM 684 O O . TYR A 1 89 ? -8.144 -7.775 15.684 1.00 95.00 89 TYR A O 1
ATOM 692 N N . ASN A 1 90 ? -5.942 -7.374 15.943 1.00 94.31 90 ASN A N 1
ATOM 693 C CA . ASN A 1 90 ? -6.027 -5.940 16.209 1.00 94.31 90 ASN A CA 1
ATOM 694 C C . ASN A 1 90 ? -4.819 -5.227 15.573 1.00 94.31 90 ASN A C 1
ATOM 696 O O . ASN A 1 90 ? -3.810 -5.868 15.252 1.00 94.31 90 ASN A O 1
ATOM 700 N N . LEU A 1 91 ? -4.915 -3.911 15.387 1.00 94.75 91 LEU A N 1
ATOM 701 C CA . LEU A 1 91 ? -3.840 -3.105 14.818 1.00 94.75 91 LEU A CA 1
ATOM 702 C C . LEU A 1 91 ? -2.606 -3.096 15.737 1.00 94.75 91 LEU A C 1
ATOM 704 O O . LEU A 1 91 ? -2.741 -2.975 16.958 1.00 94.75 91 LEU A O 1
ATOM 708 N N . PRO A 1 92 ? -1.387 -3.156 15.169 1.00 95.06 92 PRO A N 1
ATOM 709 C CA . PRO A 1 92 ? -0.164 -2.958 15.933 1.00 95.06 92 PRO A CA 1
ATOM 710 C C . PRO A 1 92 ? -0.135 -1.590 16.629 1.00 95.06 92 PRO A C 1
ATOM 712 O O . PRO A 1 92 ? -0.543 -0.572 16.060 1.00 95.06 92 PRO A O 1
ATOM 715 N N . MET A 1 93 ? 0.404 -1.560 17.848 1.00 94.19 93 MET A N 1
ATOM 716 C CA . MET A 1 93 ? 0.674 -0.309 18.552 1.00 94.19 93 MET A CA 1
ATOM 717 C C . MET A 1 93 ? 1.891 0.392 17.942 1.00 94.19 93 MET A C 1
ATOM 719 O O . MET A 1 93 ? 2.918 -0.235 17.669 1.00 94.19 93 MET A O 1
ATOM 723 N N . HIS A 1 94 ? 1.786 1.705 17.745 1.00 94.75 94 HIS A N 1
ATOM 724 C CA . HIS A 1 94 ? 2.930 2.525 17.363 1.00 94.75 94 HIS A CA 1
ATOM 725 C C . HIS A 1 94 ? 3.913 2.605 18.543 1.00 94.75 94 HIS A C 1
ATOM 727 O O . HIS A 1 94 ? 3.510 2.694 19.700 1.00 94.75 94 HIS A O 1
ATOM 733 N N . LYS A 1 95 ? 5.221 2.571 18.262 1.00 94.81 95 LYS A N 1
ATOM 734 C CA . LYS A 1 95 ? 6.253 2.695 19.310 1.00 94.81 95 LYS A CA 1
ATOM 735 C C . LYS A 1 95 ? 6.421 4.132 19.807 1.00 94.81 95 LYS A C 1
ATOM 737 O O . LYS A 1 95 ? 6.796 4.346 20.951 1.00 94.81 95 LYS A O 1
ATOM 742 N N . MET A 1 96 ? 6.168 5.100 18.933 1.00 93.06 96 MET A N 1
ATOM 743 C CA . MET A 1 96 ? 6.260 6.529 19.203 1.00 93.06 96 MET A CA 1
ATOM 744 C C . MET A 1 96 ? 5.006 7.185 18.628 1.00 93.06 96 MET A C 1
ATOM 746 O O . MET A 1 96 ? 4.630 6.878 17.498 1.00 93.06 96 MET A O 1
ATOM 750 N N . LEU A 1 97 ? 4.335 8.017 19.427 1.00 90.75 97 LEU A N 1
ATOM 751 C CA . LEU A 1 97 ? 3.105 8.714 19.031 1.00 90.75 97 LEU A CA 1
ATOM 752 C C . LEU A 1 97 ? 3.380 9.780 17.967 1.00 90.75 97 LEU A C 1
ATOM 754 O O . LEU A 1 97 ? 2.672 9.868 16.970 1.00 90.75 97 LEU A O 1
ATOM 758 N N . ASP A 1 98 ? 4.420 10.580 18.190 1.00 91.00 98 ASP A N 1
ATOM 759 C CA . ASP A 1 98 ? 4.799 11.687 17.322 1.00 91.00 98 ASP A CA 1
ATOM 760 C C . ASP A 1 98 ? 6.062 11.332 16.532 1.00 91.00 98 ASP A C 1
ATOM 762 O O . ASP A 1 98 ? 7.078 10.980 17.117 1.00 91.00 98 ASP A O 1
ATOM 766 N N . ILE A 1 99 ? 5.997 11.391 15.203 1.00 93.31 99 ILE A N 1
ATOM 767 C CA . ILE A 1 99 ? 7.112 11.030 14.310 1.00 93.31 99 ILE A CA 1
ATOM 768 C C . ILE A 1 99 ? 7.975 12.264 13.993 1.00 93.31 99 ILE A C 1
ATOM 770 O O . ILE A 1 99 ? 9.123 12.129 13.565 1.00 93.31 99 ILE A O 1
ATOM 774 N N . ASP A 1 100 ? 7.447 13.473 14.206 1.00 93.62 100 ASP A N 1
ATOM 775 C CA . ASP A 1 100 ? 8.130 14.718 13.861 1.00 93.62 100 ASP A CA 1
ATOM 776 C C . ASP A 1 100 ? 9.149 15.112 14.938 1.00 93.62 100 ASP A C 1
ATOM 778 O O . ASP A 1 100 ? 8.890 15.905 15.848 1.00 93.62 100 ASP A O 1
ATOM 782 N N . LEU A 1 101 ? 10.346 14.538 14.817 1.00 90.31 101 LEU A N 1
ATOM 783 C CA . LEU A 1 101 ? 11.462 14.824 15.713 1.00 90.31 101 LEU A CA 1
ATOM 784 C C . LEU A 1 101 ? 11.873 16.297 15.669 1.00 90.31 101 LEU A C 1
ATOM 786 O O . LEU A 1 101 ? 12.257 16.834 16.701 1.00 90.31 101 LEU A O 1
ATOM 790 N N . SER A 1 102 ? 11.790 16.958 14.512 1.00 91.19 102 SER A N 1
ATOM 791 C CA . SER A 1 102 ? 12.180 18.364 14.372 1.00 91.19 102 SER A CA 1
ATOM 792 C C . SER A 1 102 ? 11.309 19.258 15.245 1.00 91.19 102 SER A C 1
ATOM 794 O O . SER A 1 102 ? 11.841 20.062 16.010 1.00 91.19 102 SER A O 1
ATOM 796 N N . ARG A 1 103 ? 9.990 19.043 15.221 1.00 89.19 103 ARG A N 1
ATOM 797 C CA . ARG A 1 103 ? 9.053 19.757 16.096 1.00 89.19 103 ARG A CA 1
ATOM 798 C C . ARG A 1 103 ? 9.285 19.461 17.577 1.00 89.19 103 ARG A C 1
ATOM 800 O O . ARG A 1 103 ? 9.236 20.376 18.397 1.00 89.19 103 ARG A O 1
ATOM 807 N N . ILE A 1 104 ? 9.525 18.199 17.937 1.00 88.88 104 ILE A N 1
ATOM 808 C CA . ILE A 1 104 ? 9.798 17.813 19.333 1.00 88.88 104 ILE A CA 1
ATOM 809 C C . ILE A 1 104 ? 11.081 18.483 19.828 1.00 88.88 104 ILE A C 1
ATOM 811 O O . ILE A 1 104 ? 11.107 19.019 20.935 1.00 88.88 104 ILE A O 1
ATOM 815 N N . LEU A 1 105 ? 12.127 18.478 19.002 1.00 86.75 105 LEU A N 1
ATOM 816 C CA . LEU A 1 105 ? 13.415 19.084 19.319 1.00 86.75 105 LEU A CA 1
ATOM 817 C C . LEU A 1 105 ? 13.296 20.600 19.460 1.00 86.75 105 LEU A C 1
ATOM 819 O O . LEU A 1 105 ? 13.807 21.152 20.432 1.00 86.75 105 LEU A O 1
ATOM 823 N N . GLU A 1 106 ? 12.589 21.266 18.550 1.00 86.38 106 GLU A N 1
ATOM 824 C CA . GLU A 1 106 ? 12.356 22.710 18.617 1.00 86.38 106 GLU A CA 1
ATOM 825 C C . GLU A 1 106 ? 11.569 23.097 19.872 1.00 86.38 106 GLU A C 1
ATOM 827 O O . GLU A 1 106 ? 11.997 23.980 20.611 1.00 86.38 106 GLU A O 1
ATOM 832 N N . LYS A 1 107 ? 10.500 22.360 20.193 1.00 80.19 107 LYS A N 1
ATOM 833 C CA . LYS A 1 107 ? 9.749 22.544 21.442 1.00 80.19 107 LYS A CA 1
ATOM 834 C C . LYS A 1 107 ? 10.607 22.279 22.681 1.00 80.19 107 LYS A C 1
ATOM 836 O O . LYS A 1 107 ? 10.482 22.963 23.687 1.00 80.19 107 LYS A O 1
ATOM 841 N N . SER A 1 108 ? 11.499 21.292 22.631 1.00 69.62 108 SER A N 1
ATOM 842 C CA . SER A 1 108 ? 12.409 21.008 23.745 1.00 69.62 108 SER A CA 1
ATOM 843 C C . SER A 1 108 ? 13.498 22.063 23.921 1.00 69.62 108 SER A C 1
ATOM 845 O O . SER A 1 108 ? 14.127 22.078 24.967 1.00 69.62 108 SER A O 1
ATOM 847 N N . ARG A 1 109 ? 13.717 22.938 22.929 1.00 65.56 109 ARG A N 1
ATOM 848 C CA . ARG A 1 109 ? 14.721 24.010 22.951 1.00 65.56 109 ARG A CA 1
ATOM 849 C C . ARG A 1 109 ? 14.225 25.283 23.636 1.00 65.56 109 ARG A C 1
ATOM 851 O O . ARG A 1 109 ? 14.930 26.291 23.619 1.00 65.56 109 ARG A O 1
ATOM 858 N N . ASP A 1 110 ? 13.041 25.243 24.250 1.00 60.59 110 ASP A N 1
ATOM 859 C CA . ASP A 1 110 ? 12.569 26.304 25.133 1.00 60.59 110 ASP A CA 1
ATOM 860 C C . ASP A 1 110 ? 13.692 26.698 26.115 1.00 60.59 110 ASP A C 1
ATOM 862 O O . ASP A 1 110 ? 14.349 25.814 26.677 1.00 60.59 110 ASP A O 1
ATOM 866 N N . PRO A 1 111 ? 13.917 27.999 26.385 1.00 56.06 111 PRO A N 1
ATOM 867 C CA . PRO A 1 111 ? 15.058 28.486 27.175 1.00 56.06 111 PRO A CA 1
ATOM 868 C C . PRO A 1 111 ? 15.053 28.031 28.646 1.00 56.06 111 PRO A C 1
ATOM 870 O O . PRO A 1 111 ? 15.972 28.339 29.396 1.00 56.06 111 PRO A O 1
ATOM 873 N N . LYS A 1 112 ? 14.007 27.316 29.074 1.00 56.38 112 LYS A N 1
ATOM 874 C CA . LYS A 1 112 ? 13.870 26.698 30.401 1.00 56.38 112 LYS A CA 1
ATOM 875 C C . LYS A 1 112 ? 14.296 25.223 30.422 1.00 56.38 112 LYS A C 1
ATOM 877 O O . LYS A 1 112 ? 14.246 24.598 31.478 1.00 56.38 112 LYS A O 1
ATOM 882 N N . SER A 1 113 ? 14.648 24.647 29.274 1.00 59.25 113 SER A N 1
ATOM 883 C CA . SER A 1 113 ? 15.111 23.265 29.166 1.00 59.25 113 SER A CA 1
ATOM 884 C C . SER A 1 113 ? 16.592 23.151 29.560 1.00 59.25 113 SER A C 1
ATOM 886 O O . SER A 1 113 ? 17.379 24.051 29.272 1.00 59.25 113 SER A O 1
ATOM 888 N N . PRO A 1 114 ? 17.014 22.049 30.204 1.00 59.34 114 PRO A N 1
ATOM 889 C CA . PRO A 1 114 ? 18.382 21.875 30.701 1.00 59.34 114 PRO A CA 1
ATOM 890 C C . PRO A 1 114 ? 19.411 21.544 29.600 1.00 59.34 114 PRO A C 1
ATOM 892 O O . PRO A 1 114 ? 20.484 21.020 29.900 1.00 59.34 114 PRO A O 1
ATOM 895 N N . LEU A 1 115 ? 19.100 21.783 28.321 1.00 59.59 115 LEU A N 1
ATOM 896 C CA . LEU A 1 115 ? 20.007 21.446 27.227 1.00 59.59 115 LEU A CA 1
ATOM 897 C C . LEU A 1 115 ? 21.164 22.451 27.174 1.00 59.59 115 LEU A C 1
ATOM 899 O O . LEU A 1 115 ? 20.977 23.639 26.922 1.00 59.59 115 LEU A O 1
ATOM 903 N N . SER A 1 116 ? 22.372 21.939 27.414 1.00 60.12 116 SER A N 1
ATOM 904 C CA . SER A 1 116 ? 23.623 22.693 27.343 1.00 60.12 116 SER A CA 1
ATOM 905 C C . SER A 1 116 ? 23.820 23.292 25.948 1.00 60.12 116 SER A C 1
ATOM 907 O O . SER A 1 116 ? 23.545 22.644 24.933 1.00 60.12 116 SER A O 1
ATOM 909 N N . THR A 1 117 ? 24.304 24.532 25.883 1.00 56.31 117 THR A N 1
ATOM 910 C CA . THR A 1 117 ? 24.624 25.206 24.622 1.00 56.31 117 THR A CA 1
ATOM 911 C C . THR A 1 117 ? 25.670 24.405 23.847 1.00 56.31 117 THR A C 1
ATOM 913 O O . THR A 1 117 ? 26.760 24.160 24.359 1.00 56.31 117 THR A O 1
ATOM 916 N N . MET A 1 118 ? 25.348 24.017 22.609 1.00 54.78 118 MET A N 1
ATOM 917 C CA . MET A 1 118 ? 26.315 23.432 21.675 1.00 54.78 118 MET A CA 1
ATOM 918 C C . MET A 1 118 ? 27.420 24.462 21.420 1.00 54.78 118 MET A C 1
ATOM 920 O O . MET A 1 118 ? 27.160 25.500 20.814 1.00 54.78 118 MET A O 1
ATOM 924 N N . GLN A 1 119 ? 28.630 24.199 21.909 1.00 61.12 119 GLN A N 1
ATOM 925 C CA . GLN A 1 119 ? 29.813 24.961 21.524 1.00 61.12 119 GLN A CA 1
ATOM 926 C C . GLN A 1 119 ? 30.285 24.414 20.176 1.00 61.12 119 GLN A C 1
ATOM 928 O O . GLN A 1 119 ? 30.699 23.261 20.083 1.00 61.12 119 GLN A O 1
ATOM 933 N N . GLU A 1 120 ? 30.181 25.214 19.114 1.00 57.00 120 GLU A N 1
ATOM 934 C CA . GLU A 1 120 ? 30.950 24.944 17.901 1.00 57.00 120 GLU A CA 1
ATOM 935 C C . GLU A 1 120 ? 32.414 25.217 18.240 1.00 57.00 120 GLU A C 1
ATOM 937 O O . GLU A 1 120 ? 32.815 26.369 18.413 1.00 57.00 120 GLU A O 1
ATOM 942 N N . GLU A 1 121 ? 33.202 24.156 18.414 1.00 53.56 121 GLU A N 1
ATOM 943 C CA . GLU A 1 121 ? 34.642 24.298 18.595 1.00 53.56 121 GLU A CA 1
ATOM 944 C C . GLU A 1 121 ? 35.222 24.975 17.351 1.00 53.56 121 GLU A C 1
ATOM 946 O O . GLU A 1 121 ? 35.142 24.457 16.231 1.00 53.56 121 GLU A O 1
ATOM 951 N N . SER A 1 122 ? 35.784 26.168 17.541 1.00 52.06 122 SER A N 1
ATOM 952 C CA . SER A 1 122 ? 36.545 26.847 16.507 1.00 52.06 122 SER A CA 1
ATOM 953 C C . SER A 1 122 ? 37.752 25.980 16.158 1.00 52.06 122 SER A C 1
ATOM 955 O O . SER A 1 122 ? 38.598 25.677 16.996 1.00 52.06 122 SER A O 1
ATOM 957 N N . SER A 1 123 ? 37.843 25.555 14.898 1.00 52.66 123 SER A N 1
ATOM 958 C CA . SER A 1 123 ? 39.042 24.889 14.401 1.00 52.66 123 SER A CA 1
ATOM 959 C C . SER A 1 123 ? 40.237 25.833 14.562 1.00 52.66 123 SER A C 1
ATOM 961 O O . SER A 1 123 ? 40.219 26.925 13.990 1.00 52.66 123 SER A O 1
ATOM 963 N N . GLN A 1 124 ? 41.261 25.416 15.313 1.00 52.12 124 GLN A N 1
ATOM 964 C CA . GLN A 1 124 ? 42.538 26.125 15.423 1.00 52.12 124 GLN A CA 1
ATOM 965 C C . GLN A 1 124 ? 43.098 26.413 14.021 1.00 52.12 124 GLN A C 1
ATOM 967 O O . GLN A 1 124 ? 43.297 25.496 13.220 1.00 52.12 124 GLN A O 1
ATOM 972 N N . GLY A 1 125 ? 43.302 27.698 13.714 1.00 51.97 125 GLY A N 1
ATOM 973 C CA . GLY A 1 125 ? 43.986 28.138 12.500 1.00 51.97 125 GLY A CA 1
ATOM 974 C C . GLY A 1 125 ? 45.455 27.696 12.495 1.00 51.97 125 GLY A C 1
ATOM 975 O O . GLY A 1 125 ? 45.981 27.333 13.550 1.00 51.97 125 GLY A O 1
ATOM 976 N N . PRO A 1 126 ? 46.121 27.676 11.325 1.00 50.34 126 PRO A N 1
ATOM 977 C CA . PRO A 1 126 ? 47.543 27.357 11.260 1.00 50.34 126 PRO A CA 1
ATOM 978 C C . PRO A 1 126 ? 48.336 28.330 12.141 1.00 50.34 126 PRO A C 1
ATOM 980 O O . PRO A 1 126 ? 48.097 29.532 12.114 1.00 50.34 126 PRO A O 1
ATOM 983 N N . GLU A 1 127 ? 49.262 27.791 12.931 1.00 55.50 127 GLU A N 1
ATOM 984 C CA . GLU A 1 127 ? 50.214 28.565 13.725 1.00 55.50 127 GLU A CA 1
ATOM 985 C C . GLU A 1 127 ? 51.150 29.301 12.754 1.00 55.50 127 GLU A C 1
ATOM 987 O O . GLU A 1 127 ? 52.053 28.706 12.166 1.00 55.50 127 GLU A O 1
ATOM 992 N N . GLU A 1 128 ? 50.863 30.575 12.487 1.00 54.78 128 GLU A N 1
ATOM 993 C CA . GLU A 1 128 ? 51.706 31.412 11.637 1.00 54.78 128 GLU A CA 1
ATOM 994 C C . GLU A 1 128 ? 52.996 31.766 12.392 1.00 54.78 128 GLU A C 1
ATOM 996 O O . GLU A 1 128 ? 52.968 32.296 13.507 1.00 54.78 128 GLU A O 1
ATOM 1001 N N . GLU A 1 129 ? 54.151 31.447 11.793 1.00 54.84 129 GLU A N 1
ATOM 1002 C CA . GLU A 1 129 ? 55.460 31.813 12.338 1.00 54.84 129 GLU A CA 1
ATOM 1003 C C . GLU A 1 129 ? 55.536 33.338 12.508 1.00 54.84 129 GLU A C 1
ATOM 1005 O O . GLU A 1 129 ? 55.435 34.103 11.550 1.00 54.84 129 GLU A O 1
ATOM 1010 N N . SER A 1 130 ? 55.753 33.785 13.747 1.00 51.00 130 SER A N 1
ATOM 1011 C CA . SER A 1 130 ? 55.643 35.179 14.214 1.00 51.00 130 SER A CA 1
ATOM 1012 C C . SER A 1 130 ? 56.718 36.149 13.687 1.00 51.00 130 SER A C 1
ATOM 1014 O O . SER A 1 130 ? 57.067 37.115 14.374 1.00 51.00 130 SER A O 1
ATOM 1016 N N . ILE A 1 131 ? 57.316 35.860 12.531 1.00 53.44 131 ILE A N 1
ATOM 1017 C CA . ILE A 1 131 ? 58.476 36.573 11.983 1.00 53.44 131 ILE A CA 1
ATOM 1018 C C . ILE A 1 131 ? 58.091 37.416 10.761 1.00 53.44 131 ILE A C 1
ATOM 1020 O O . ILE A 1 131 ? 58.712 38.452 10.533 1.00 53.44 131 ILE A O 1
ATOM 1024 N N . GLU A 1 132 ? 57.064 37.023 10.002 1.00 55.44 132 GLU A N 1
ATOM 1025 C CA . GLU A 1 132 ? 56.725 37.703 8.742 1.00 55.44 132 GLU A CA 1
ATOM 1026 C C . GLU A 1 132 ? 55.743 38.877 8.916 1.00 55.44 132 GLU A C 1
ATOM 1028 O O . GLU A 1 132 ? 55.788 39.820 8.126 1.00 55.44 132 GLU A O 1
ATOM 1033 N N . GLU A 1 133 ? 54.950 38.906 9.996 1.00 56.47 133 GLU A N 1
ATOM 1034 C CA . GLU A 1 133 ? 54.027 40.009 10.299 1.00 56.47 133 GLU A CA 1
ATOM 1035 C C . GLU A 1 133 ? 54.379 40.716 11.625 1.00 56.47 133 GLU A C 1
ATOM 1037 O O . GLU A 1 133 ? 54.354 40.101 12.698 1.00 56.47 133 GLU A O 1
ATOM 1042 N N . PRO A 1 134 ? 54.705 42.026 11.604 1.00 56.25 134 PRO A N 1
ATOM 1043 C CA . PRO A 1 134 ? 55.190 42.740 12.785 1.00 56.25 134 PRO A CA 1
ATOM 1044 C C . PRO A 1 134 ? 54.105 42.978 13.842 1.00 56.25 134 PRO A C 1
ATOM 1046 O O . PRO A 1 134 ? 54.435 43.294 14.983 1.00 56.25 134 PRO A O 1
ATOM 1049 N N . GLU A 1 135 ? 52.824 42.856 13.492 1.00 61.56 135 GLU A N 1
ATOM 1050 C CA . GLU A 1 135 ? 51.707 43.091 14.414 1.00 61.56 135 GLU A CA 1
ATOM 1051 C C . GLU A 1 135 ? 51.559 41.931 15.411 1.00 61.56 135 GLU A C 1
ATOM 1053 O O . GLU A 1 135 ? 51.561 42.165 16.624 1.00 61.56 135 GLU A O 1
ATOM 1058 N N . ASN A 1 136 ? 51.620 40.689 14.920 1.00 58.41 136 ASN A N 1
ATOM 1059 C CA . ASN A 1 136 ? 51.555 39.465 15.728 1.00 58.41 136 ASN A CA 1
ATOM 1060 C C . ASN A 1 136 ? 52.733 39.362 16.716 1.00 58.41 136 ASN A C 1
ATOM 1062 O O . ASN A 1 136 ? 52.586 38.912 17.855 1.00 58.41 136 ASN A O 1
ATOM 1066 N N . HIS A 1 137 ? 53.915 39.850 16.322 1.00 61.38 137 HIS A N 1
ATOM 1067 C CA . HIS A 1 137 ? 55.098 39.869 17.187 1.00 61.38 137 HIS A CA 1
ATOM 1068 C C . HIS A 1 137 ? 54.930 40.786 18.408 1.00 61.38 137 HIS A C 1
ATOM 1070 O O . HIS A 1 137 ? 55.524 40.563 19.468 1.00 61.38 137 HIS A O 1
ATOM 1076 N N . VAL A 1 138 ? 54.113 41.827 18.271 1.00 60.09 138 VAL A N 1
ATOM 1077 C CA . VAL A 1 138 ? 53.951 42.832 19.317 1.00 60.09 138 VAL A CA 1
ATOM 1078 C C . VAL A 1 138 ? 52.843 42.451 20.276 1.00 60.09 138 VAL A C 1
ATOM 1080 O O . VAL A 1 138 ? 52.996 42.661 21.481 1.00 60.09 138 VAL A O 1
ATOM 1083 N N . GLU A 1 139 ? 51.773 41.865 19.757 1.00 59.47 139 GLU A N 1
ATOM 1084 C CA . GLU A 1 139 ? 50.738 41.263 20.586 1.00 59.47 139 GLU A CA 1
ATOM 1085 C C . GLU A 1 139 ? 51.326 40.157 21.478 1.00 59.47 139 GLU A C 1
ATOM 1087 O O . GLU A 1 139 ? 51.038 40.103 22.672 1.00 59.47 139 GLU A O 1
ATOM 1092 N N . ALA A 1 140 ? 52.266 39.365 20.948 1.00 60.62 140 ALA A N 1
ATOM 1093 C CA . ALA A 1 140 ? 52.964 38.335 21.713 1.00 60.62 140 ALA A CA 1
ATOM 1094 C C . ALA A 1 140 ? 54.052 38.874 22.670 1.00 60.62 140 ALA A C 1
ATOM 1096 O O . ALA A 1 140 ? 54.307 38.275 23.718 1.00 60.62 140 ALA A O 1
ATOM 1097 N N . LYS A 1 141 ? 54.751 39.968 22.321 1.00 70.44 141 LYS A N 1
ATOM 1098 C CA . LYS A 1 141 ? 55.870 40.523 23.113 1.00 70.44 141 LYS A CA 1
ATOM 1099 C C . LYS A 1 141 ? 55.871 42.058 23.084 1.00 70.44 141 LYS A C 1
ATOM 1101 O O . LYS A 1 141 ? 56.484 42.641 22.188 1.00 70.44 141 LYS A O 1
ATOM 1106 N N . PRO A 1 142 ? 55.326 42.755 24.096 1.00 67.12 142 PRO A N 1
ATOM 1107 C CA . PRO A 1 142 ? 55.154 44.213 24.044 1.00 67.12 142 PRO A CA 1
ATOM 1108 C C . PRO A 1 142 ? 56.476 45.005 23.965 1.00 67.12 142 PRO A C 1
ATOM 1110 O O . PRO A 1 142 ? 56.534 46.070 23.353 1.00 67.12 142 PRO A O 1
ATOM 1113 N N . VAL A 1 143 ? 57.569 44.474 24.526 1.00 73.00 143 VAL A N 1
ATOM 1114 C CA . VAL A 1 143 ? 58.905 45.114 24.545 1.00 73.00 143 VAL A CA 1
ATOM 1115 C C . VAL A 1 143 ? 59.622 45.032 23.184 1.00 73.00 143 VAL A C 1
ATOM 1117 O O . VAL A 1 143 ? 60.610 45.722 22.938 1.00 73.00 143 VAL A O 1
ATOM 1120 N N . SER A 1 144 ? 59.131 44.217 22.251 1.00 71.38 144 SER A N 1
ATOM 1121 C CA . SER A 1 144 ? 59.766 44.059 20.939 1.00 71.38 144 SER A CA 1
ATOM 1122 C C . SER A 1 144 ? 59.718 45.337 20.087 1.00 71.38 144 SER A C 1
ATOM 1124 O O . SER A 1 144 ? 60.718 45.670 19.444 1.00 71.38 144 SER A O 1
ATOM 1126 N N . LYS A 1 145 ? 58.622 46.118 20.149 1.00 72.19 145 LYS A N 1
ATOM 1127 C CA . LYS A 1 145 ? 58.507 47.417 19.449 1.00 72.19 145 LYS A CA 1
ATOM 1128 C C . LYS A 1 145 ? 59.602 48.386 19.886 1.00 72.19 145 LYS A C 1
ATOM 1130 O O . LYS A 1 145 ? 60.252 49.001 19.043 1.00 72.19 145 LYS A O 1
ATOM 1135 N N . THR A 1 146 ? 59.823 48.521 21.194 1.00 80.25 146 THR A N 1
ATOM 1136 C CA . THR A 1 146 ? 60.812 49.464 21.738 1.00 80.25 146 THR A CA 1
ATOM 1137 C C . THR A 1 146 ? 62.240 49.034 21.415 1.00 80.25 146 THR A C 1
ATOM 1139 O O . THR A 1 146 ? 63.060 49.877 21.048 1.00 80.25 146 THR A O 1
ATOM 1142 N N . LEU A 1 147 ? 62.539 47.732 21.470 1.00 81.38 147 LEU A N 1
ATOM 1143 C CA . LEU A 1 147 ? 63.839 47.204 21.048 1.00 81.38 147 LEU A CA 1
ATOM 1144 C C . LEU A 1 147 ? 64.105 47.462 19.559 1.00 81.38 147 LEU A C 1
ATOM 1146 O O . LEU A 1 147 ? 65.177 47.968 19.222 1.00 81.38 147 LEU A O 1
ATOM 1150 N N . CYS A 1 148 ? 63.129 47.198 18.683 1.00 78.75 148 CYS A N 1
ATOM 1151 C CA . CYS A 1 148 ? 63.253 47.463 17.248 1.00 78.75 148 CYS A CA 1
ATOM 1152 C C . CYS A 1 148 ? 63.548 48.950 16.979 1.00 78.75 148 CYS A C 1
ATOM 1154 O O . CYS A 1 148 ? 64.559 49.281 16.352 1.00 78.75 148 CYS A O 1
ATOM 1156 N N . LEU A 1 149 ? 62.762 49.861 17.565 1.00 84.75 149 LEU A N 1
ATOM 1157 C CA . LEU A 1 149 ? 62.970 51.308 17.426 1.00 84.75 149 LEU A CA 1
ATOM 1158 C C . LEU A 1 149 ? 64.361 51.756 17.899 1.00 84.75 149 LEU A C 1
ATOM 1160 O O . LEU A 1 149 ? 65.054 52.487 17.188 1.00 84.75 149 LEU A O 1
ATOM 1164 N N . ASN A 1 150 ? 64.816 51.277 19.059 1.00 89.38 150 ASN A N 1
ATOM 1165 C CA . ASN A 1 150 ? 66.137 51.620 19.587 1.00 89.38 150 ASN A CA 1
ATOM 1166 C C . ASN A 1 150 ? 67.271 51.124 18.679 1.00 89.38 150 ASN A C 1
ATOM 1168 O O . ASN A 1 150 ? 68.270 51.829 18.497 1.00 89.38 150 ASN A O 1
ATOM 1172 N N . THR A 1 151 ? 67.127 49.940 18.075 1.00 87.25 151 THR A N 1
ATOM 1173 C CA . THR A 1 151 ? 68.126 49.426 17.126 1.00 87.25 151 THR A CA 1
ATOM 1174 C C . THR A 1 151 ? 68.185 50.243 15.838 1.00 87.25 151 THR A C 1
ATOM 1176 O O . THR A 1 151 ? 69.291 50.548 15.386 1.00 87.25 151 THR A O 1
ATOM 1179 N N . ILE A 1 152 ? 67.039 50.682 15.305 1.00 88.56 152 ILE A N 1
ATOM 1180 C CA . ILE A 1 152 ? 66.968 51.547 14.116 1.00 88.56 152 ILE A CA 1
ATOM 1181 C C . ILE A 1 152 ? 67.643 52.892 14.399 1.00 88.56 152 ILE A C 1
ATOM 1183 O O . ILE A 1 152 ? 68.508 53.329 13.638 1.00 88.56 152 ILE A O 1
ATOM 1187 N N . LEU A 1 153 ? 67.328 53.519 15.537 1.00 89.69 153 LEU A N 1
ATOM 1188 C CA . LEU A 1 153 ? 67.962 54.776 15.945 1.00 89.69 153 LEU A CA 1
ATOM 1189 C C . LEU A 1 153 ? 69.480 54.623 16.107 1.00 89.69 153 LEU A C 1
ATOM 1191 O O . LEU A 1 153 ? 70.239 55.509 15.707 1.00 89.69 153 LEU A O 1
ATOM 1195 N N . ARG A 1 154 ? 69.944 53.497 16.664 1.00 89.56 154 ARG A N 1
ATOM 1196 C CA . ARG A 1 154 ? 71.378 53.205 16.801 1.00 89.56 154 ARG A CA 1
ATOM 1197 C C . ARG A 1 154 ? 72.058 53.044 15.440 1.00 89.56 154 ARG A C 1
ATOM 1199 O O . ARG A 1 154 ? 73.136 53.597 15.237 1.00 89.56 154 ARG A O 1
ATOM 1206 N N . GLN A 1 155 ? 71.440 52.319 14.510 1.00 89.44 155 GLN A N 1
ATOM 1207 C CA . GLN A 1 155 ? 71.968 52.148 13.154 1.00 89.44 155 GLN A CA 1
ATOM 1208 C C . GLN A 1 155 ? 72.034 53.478 12.398 1.00 89.44 155 GLN A C 1
ATOM 1210 O O . GLN A 1 155 ? 73.066 53.774 11.804 1.00 89.44 155 GLN A O 1
ATOM 1215 N N . ALA A 1 156 ? 70.994 54.312 12.487 1.00 89.56 156 ALA A N 1
ATOM 1216 C CA . ALA A 1 156 ? 70.969 55.630 11.854 1.00 89.56 156 ALA A CA 1
ATOM 1217 C C . ALA A 1 156 ? 72.082 56.549 12.388 1.00 89.56 156 ALA A C 1
ATOM 1219 O O . ALA A 1 156 ? 72.778 57.201 11.608 1.00 89.56 156 ALA A O 1
ATOM 1220 N N . LYS A 1 157 ? 72.306 56.552 13.710 1.00 91.00 157 LYS A N 1
ATOM 1221 C CA . LYS A 1 157 ? 73.414 57.295 14.335 1.00 91.00 157 LYS A CA 1
ATOM 1222 C C . LYS A 1 157 ? 74.779 56.799 13.857 1.00 91.00 157 LYS A C 1
ATOM 1224 O O . LYS A 1 157 ? 75.622 57.613 13.494 1.00 91.00 157 LYS A O 1
ATOM 1229 N N . ASN A 1 158 ? 74.982 55.482 13.813 1.00 90.50 158 ASN A N 1
ATOM 1230 C CA . ASN A 1 158 ? 76.239 54.889 13.351 1.00 90.50 158 ASN A CA 1
ATOM 1231 C C . ASN A 1 158 ? 76.489 55.153 11.861 1.00 90.50 158 ASN A C 1
ATOM 1233 O O . ASN A 1 158 ? 77.619 55.435 11.478 1.00 90.50 158 ASN A O 1
ATOM 1237 N N . HIS A 1 159 ? 75.447 55.090 11.029 1.00 84.94 159 HIS A N 1
ATOM 1238 C CA . HIS A 1 159 ? 75.544 55.419 9.611 1.00 84.94 159 HIS A CA 1
ATOM 1239 C C . HIS A 1 159 ? 75.921 56.888 9.418 1.00 84.94 159 HIS A C 1
ATOM 1241 O O . HIS A 1 159 ? 76.815 57.181 8.634 1.00 84.94 159 HIS A O 1
ATOM 1247 N N . LYS A 1 160 ? 75.306 57.803 10.178 1.00 90.19 160 LYS A N 1
ATOM 1248 C CA . LYS A 1 160 ? 75.667 59.225 10.156 1.00 90.19 160 LYS A CA 1
ATOM 1249 C C . LYS A 1 160 ? 77.132 59.445 10.549 1.00 90.19 160 LYS A C 1
ATOM 1251 O O . LYS A 1 160 ? 77.864 60.065 9.796 1.00 90.19 160 LYS A O 1
ATOM 1256 N N . LEU A 1 161 ? 77.583 58.851 11.655 1.00 89.06 161 LEU A N 1
ATOM 1257 C CA . LEU A 1 161 ? 78.993 58.883 12.067 1.00 89.06 161 LEU A CA 1
ATOM 1258 C C . LEU A 1 161 ? 79.936 58.333 10.988 1.00 89.06 161 LEU A C 1
ATOM 1260 O O . LEU A 1 161 ? 81.015 58.877 10.774 1.00 89.06 161 LEU A O 1
ATOM 1264 N N . TRP A 1 162 ? 79.545 57.250 10.310 1.00 82.12 162 TRP A N 1
ATOM 1265 C CA . TRP A 1 162 ? 80.330 56.679 9.217 1.00 82.12 162 TRP A CA 1
ATOM 1266 C C . TRP A 1 162 ? 80.393 57.618 8.005 1.00 82.12 162 TRP A C 1
ATOM 1268 O O . TRP A 1 162 ? 81.466 57.771 7.427 1.00 82.12 162 TRP A O 1
ATOM 1278 N N . MET A 1 163 ? 79.282 58.281 7.664 1.00 84.12 163 MET A N 1
ATOM 1279 C CA . MET A 1 163 ? 79.226 59.312 6.620 1.00 84.12 163 MET A CA 1
ATOM 1280 C C . MET A 1 163 ? 80.110 60.514 6.961 1.00 84.12 163 MET A C 1
ATOM 1282 O O . MET A 1 163 ? 80.917 60.914 6.128 1.00 84.12 163 MET A O 1
ATOM 1286 N N . ASP A 1 164 ? 80.007 61.046 8.180 1.00 87.12 164 ASP A N 1
ATOM 1287 C CA . ASP A 1 164 ? 80.772 62.215 8.632 1.00 87.12 164 ASP A CA 1
ATOM 1288 C C . ASP A 1 164 ? 82.283 61.905 8.623 1.00 87.12 164 ASP A C 1
ATOM 1290 O O . ASP A 1 164 ? 83.081 62.655 8.066 1.00 87.12 164 ASP A O 1
ATOM 1294 N N . LYS A 1 165 ? 82.678 60.720 9.110 1.00 86.75 165 LYS A N 1
ATOM 1295 C CA . LYS A 1 165 ? 84.073 60.253 9.067 1.00 86.75 165 LYS A CA 1
ATOM 1296 C C . LYS A 1 165 ? 84.577 60.002 7.641 1.00 86.75 165 LYS A C 1
ATOM 1298 O O . LYS A 1 165 ? 85.752 60.232 7.341 1.00 86.75 165 LYS A O 1
ATOM 1303 N N . ALA A 1 166 ? 83.717 59.500 6.754 1.00 81.00 166 ALA A N 1
ATOM 1304 C CA . ALA A 1 166 ? 84.049 59.341 5.342 1.00 81.00 166 ALA A CA 1
ATOM 1305 C C . ALA A 1 166 ? 84.239 60.705 4.659 1.00 81.00 166 ALA A C 1
ATOM 1307 O O . ALA A 1 166 ? 85.176 60.843 3.876 1.00 81.00 166 ALA A O 1
ATOM 1308 N N . ALA A 1 167 ? 83.419 61.705 4.997 1.00 78.38 167 ALA A N 1
ATOM 1309 C CA . ALA A 1 167 ? 83.563 63.075 4.513 1.00 78.38 167 ALA A CA 1
ATOM 1310 C C . ALA A 1 167 ? 84.881 63.707 4.991 1.00 78.38 167 ALA A C 1
ATOM 1312 O O . ALA A 1 167 ? 85.654 64.166 4.157 1.00 78.38 167 ALA A O 1
ATOM 1313 N N . GLU A 1 168 ? 85.218 63.609 6.282 1.00 77.62 168 GLU A N 1
ATOM 1314 C CA . GLU A 1 168 ? 86.516 64.065 6.818 1.00 77.62 168 GLU A CA 1
ATOM 1315 C C . GLU A 1 168 ? 87.713 63.391 6.120 1.00 77.62 168 GLU A C 1
ATOM 1317 O O . GLU A 1 168 ? 88.722 64.031 5.834 1.00 77.62 168 GLU A O 1
ATOM 1322 N N . THR A 1 169 ? 87.603 62.097 5.792 1.00 69.81 169 THR A N 1
ATOM 1323 C CA . THR A 1 169 ? 88.661 61.357 5.077 1.00 69.81 169 THR A CA 1
ATOM 1324 C C . THR A 1 169 ? 88.797 61.793 3.614 1.00 69.81 169 THR A C 1
ATOM 1326 O O . THR A 1 169 ? 89.885 61.697 3.047 1.00 69.81 169 THR A O 1
ATOM 1329 N N . ILE A 1 170 ? 87.702 62.210 2.973 1.00 69.81 170 ILE A N 1
ATOM 1330 C CA . ILE A 1 170 ? 87.724 62.741 1.606 1.00 69.81 170 ILE A CA 1
ATOM 1331 C C . ILE A 1 170 ? 88.345 64.138 1.609 1.00 69.81 170 ILE A C 1
ATOM 1333 O O . ILE A 1 170 ? 89.244 64.363 0.804 1.00 69.81 170 ILE A O 1
ATOM 1337 N N . GLU A 1 171 ? 87.956 65.006 2.548 1.00 66.19 171 GLU A N 1
ATOM 1338 C CA . GLU A 1 171 ? 88.544 66.344 2.716 1.00 66.19 171 GLU A CA 1
ATOM 1339 C C . GLU A 1 171 ? 90.059 66.256 2.976 1.00 66.19 171 GLU A C 1
ATOM 1341 O O . GLU A 1 171 ? 90.844 66.890 2.271 1.00 66.19 171 GLU A O 1
ATOM 1346 N N . ALA A 1 172 ? 90.495 65.341 3.852 1.00 67.56 172 ALA A N 1
ATOM 1347 C CA . ALA A 1 172 ? 91.916 65.083 4.111 1.00 67.56 172 ALA A CA 1
ATOM 1348 C C . ALA A 1 172 ? 92.692 64.500 2.906 1.00 67.56 172 ALA A C 1
ATOM 1350 O O . ALA A 1 172 ? 93.919 64.554 2.884 1.00 67.56 172 ALA A O 1
ATOM 1351 N N . LYS A 1 173 ? 92.008 63.920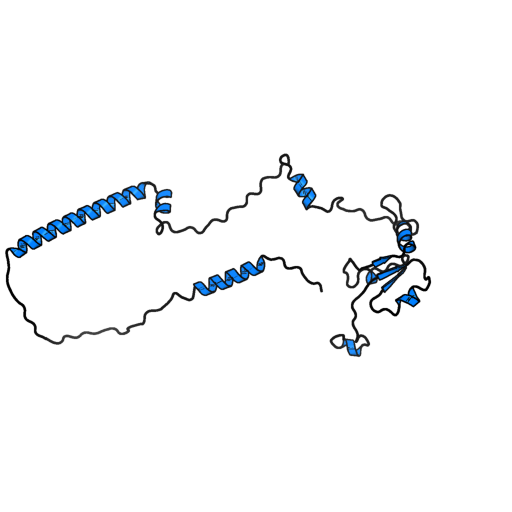 1.906 1.00 65.00 173 LYS A N 1
ATOM 1352 C CA . LYS A 1 173 ? 92.619 63.397 0.665 1.00 65.00 173 LYS A CA 1
ATOM 1353 C C . LYS A 1 173 ? 92.569 64.393 -0.493 1.00 65.00 173 LYS A C 1
ATOM 1355 O O . LYS A 1 173 ? 93.364 64.272 -1.421 1.00 65.00 173 LYS A O 1
ATOM 1360 N N . SER A 1 174 ? 91.657 65.363 -0.479 1.00 57.78 174 SER A N 1
ATOM 1361 C CA . SER A 1 174 ? 91.615 66.441 -1.476 1.00 57.78 174 SER A CA 1
ATOM 1362 C C . SER A 1 174 ? 92.696 67.505 -1.282 1.00 57.78 174 SER A C 1
ATOM 1364 O O . SER A 1 174 ? 92.977 68.229 -2.241 1.00 57.78 174 SER A O 1
ATOM 1366 N N . ASP A 1 175 ? 93.352 67.534 -0.120 1.00 50.06 175 ASP A N 1
ATOM 1367 C CA . ASP A 1 175 ? 94.586 68.299 0.106 1.00 50.06 175 ASP A CA 1
ATOM 1368 C C . ASP A 1 175 ? 95.821 67.665 -0.578 1.00 50.06 175 ASP A C 1
ATOM 1370 O O . ASP A 1 175 ? 96.845 68.324 -0.750 1.00 50.06 175 ASP A O 1
ATOM 1374 N N . GLU A 1 176 ? 95.707 66.433 -1.098 1.00 48.81 176 GLU A N 1
ATOM 1375 C CA . GL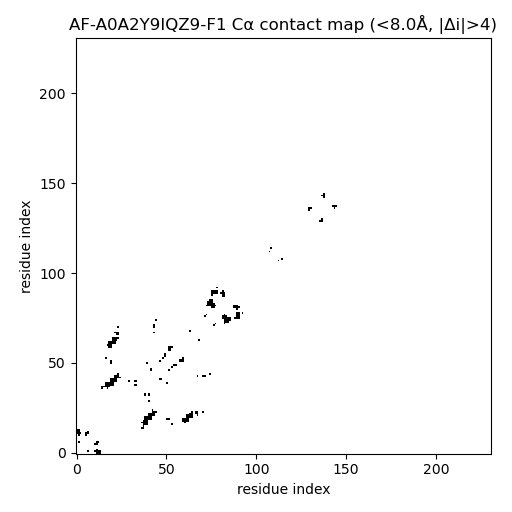U A 1 176 ? 96.714 65.767 -1.940 1.00 48.81 176 GLU A CA 1
ATOM 1376 C C . GLU A 1 176 ? 96.155 65.476 -3.355 1.00 48.81 176 GLU A C 1
ATOM 1378 O O . GLU A 1 176 ? 95.836 64.345 -3.728 1.00 48.81 176 GLU A O 1
ATOM 1383 N N . LYS A 1 177 ? 95.998 66.509 -4.195 1.00 37.91 177 LYS A N 1
ATOM 1384 C CA . LYS A 1 177 ? 95.565 66.364 -5.606 1.00 37.91 177 LYS A CA 1
ATOM 1385 C C . LYS A 1 177 ? 96.710 65.978 -6.561 1.00 37.91 177 LYS A C 1
ATOM 1387 O O . LYS A 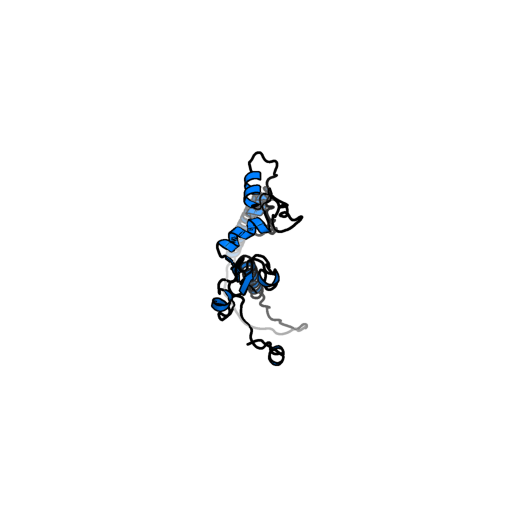1 177 ? 97.713 66.681 -6.611 1.00 37.91 177 LYS A O 1
ATOM 1392 N N . GLY A 1 178 ? 96.452 65.040 -7.494 1.00 29.55 178 GLY A N 1
ATOM 1393 C CA . GLY A 1 178 ? 96.987 65.162 -8.868 1.00 29.55 178 GLY A CA 1
ATOM 1394 C C . GLY A 1 178 ? 97.163 63.918 -9.777 1.00 29.55 178 GLY A C 1
ATOM 1395 O O . GLY A 1 178 ? 98.130 63.188 -9.637 1.00 29.55 178 GLY A O 1
ATOM 1396 N N . VAL A 1 179 ? 96.338 63.860 -10.843 1.00 27.06 179 VAL A N 1
ATOM 1397 C CA . VAL A 1 179 ? 96.678 63.586 -12.277 1.00 27.06 179 VAL A CA 1
ATOM 1398 C C . VAL A 1 179 ? 96.620 62.159 -12.907 1.00 27.06 179 VAL A C 1
ATOM 1400 O O . VAL A 1 179 ? 97.296 61.222 -12.509 1.00 27.06 179 VAL A O 1
ATOM 1403 N N . LEU A 1 180 ? 95.813 62.118 -13.993 1.00 28.73 180 LEU A N 1
ATOM 1404 C CA . LEU A 1 180 ? 95.685 61.302 -15.230 1.00 28.73 180 LEU A CA 1
ATOM 1405 C C . LEU A 1 180 ? 96.238 59.863 -15.379 1.00 28.73 180 LEU A C 1
ATOM 1407 O O . LEU A 1 180 ? 97.380 59.537 -15.082 1.00 28.73 180 LEU A O 1
ATOM 1411 N N . GLY A 1 181 ? 95.405 59.024 -16.015 1.00 32.47 181 GLY A N 1
ATOM 1412 C CA . GLY A 1 181 ? 95.584 57.578 -16.159 1.00 32.47 181 GLY A CA 1
ATOM 1413 C C . GLY A 1 181 ? 96.492 57.041 -17.273 1.00 32.47 181 GLY A C 1
ATOM 1414 O O . GLY A 1 181 ? 96.958 57.753 -18.158 1.00 32.47 181 GLY A O 1
ATOM 1415 N N . LYS A 1 182 ? 96.677 55.712 -17.224 1.00 33.69 182 LYS A N 1
ATOM 1416 C CA . LYS A 1 182 ? 97.238 54.836 -18.268 1.00 33.69 182 LYS A CA 1
ATOM 1417 C C . LYS A 1 182 ? 96.610 53.431 -18.158 1.00 33.69 182 LYS A C 1
ATOM 1419 O O . LYS A 1 182 ? 96.478 52.896 -17.062 1.00 33.69 182 LYS A O 1
ATOM 1424 N N . LYS A 1 183 ? 96.276 52.805 -19.291 1.00 33.38 183 LYS A N 1
ATOM 1425 C CA . LYS A 1 183 ? 96.250 51.333 -19.488 1.00 33.38 183 LYS A CA 1
ATOM 1426 C C . LYS A 1 183 ? 97.416 51.010 -20.436 1.00 33.38 183 LYS A C 1
ATOM 1428 O O . LYS A 1 183 ? 97.606 51.811 -21.353 1.00 33.38 183 LYS A O 1
ATOM 1433 N N . PRO A 1 184 ? 98.192 49.912 -20.259 1.00 33.66 184 PRO A N 1
ATOM 1434 C CA . PRO A 1 184 ? 97.800 48.609 -20.833 1.00 33.66 184 PRO A CA 1
ATOM 1435 C C . PRO A 1 184 ? 98.336 47.309 -20.140 1.00 33.66 184 PRO A C 1
ATOM 1437 O O . PRO A 1 184 ? 99.405 47.278 -19.555 1.00 33.66 184 PRO A O 1
ATOM 1440 N N . VAL A 1 185 ? 97.540 46.229 -20.256 1.00 25.91 185 VAL A N 1
ATOM 1441 C CA . VAL A 1 185 ? 97.830 44.835 -20.718 1.00 25.91 185 VAL A CA 1
ATOM 1442 C C . VAL A 1 185 ? 99.006 43.968 -20.161 1.00 25.91 185 VAL A C 1
ATOM 1444 O O . VAL A 1 185 ? 100.166 44.196 -20.464 1.00 25.91 185 VAL A O 1
ATOM 1447 N N . VAL A 1 186 ? 98.597 42.830 -19.550 1.00 28.39 186 VAL A N 1
ATOM 1448 C CA . VAL A 1 186 ? 99.097 41.413 -19.569 1.00 28.39 186 VAL A CA 1
ATOM 1449 C C . VAL A 1 186 ? 100.424 40.986 -18.907 1.00 28.39 186 VAL A C 1
ATOM 1451 O O . VAL A 1 186 ? 101.512 41.354 -19.322 1.00 28.39 186 VAL A O 1
ATOM 1454 N N . GLY A 1 187 ? 100.301 39.970 -18.031 1.00 25.95 187 GLY A N 1
ATOM 1455 C CA . GLY A 1 187 ? 101.331 38.975 -17.693 1.00 25.95 187 GLY A CA 1
ATOM 1456 C C . GLY A 1 187 ? 100.694 37.625 -17.306 1.00 25.95 187 GLY A C 1
ATOM 1457 O O . GLY A 1 187 ? 99.756 37.577 -16.518 1.00 25.95 187 GLY A O 1
ATOM 1458 N N . LYS A 1 188 ? 101.145 36.532 -17.932 1.00 28.91 188 LYS A N 1
ATOM 1459 C CA . LYS A 1 188 ? 100.553 35.175 -17.954 1.00 28.91 188 LYS A CA 1
ATOM 1460 C C . LYS A 1 188 ? 101.111 34.237 -16.861 1.00 28.91 188 LYS A C 1
ATOM 1462 O O . LYS A 1 188 ? 102.311 34.212 -16.644 1.00 28.91 188 LYS A O 1
ATOM 1467 N N . LYS A 1 189 ? 100.237 33.306 -16.439 1.00 24.17 189 LYS A N 1
ATOM 1468 C CA . LYS A 1 189 ? 100.444 31.887 -16.035 1.00 24.17 189 LYS A CA 1
ATOM 1469 C C . LYS A 1 189 ? 101.112 31.533 -14.689 1.00 24.17 189 LYS A C 1
ATOM 1471 O O . LYS A 1 189 ? 102.323 31.566 -14.548 1.00 24.17 189 LYS A O 1
ATOM 1476 N N . GLY A 1 190 ? 100.302 30.874 -13.852 1.00 25.64 190 GLY A N 1
ATOM 1477 C CA . GLY A 1 190 ? 100.676 29.764 -12.966 1.00 25.64 190 GLY A CA 1
ATOM 1478 C C . GLY A 1 190 ? 99.431 28.916 -12.655 1.00 25.64 190 GLY A C 1
ATOM 1479 O O . GLY A 1 190 ? 98.439 29.449 -12.176 1.00 25.64 190 GLY A O 1
ATOM 1480 N N . LYS A 1 191 ? 99.435 27.629 -13.030 1.00 25.61 191 LYS A N 1
ATOM 1481 C CA . LYS A 1 191 ? 98.348 26.640 -12.843 1.00 25.61 191 LYS A CA 1
ATOM 1482 C C . LYS A 1 191 ? 98.434 25.985 -11.456 1.00 25.61 191 LYS A C 1
ATOM 1484 O O . LYS A 1 191 ? 99.548 25.655 -11.089 1.00 25.61 191 LYS A O 1
ATOM 1489 N N . MET A 1 192 ? 97.291 25.635 -10.844 1.00 24.23 192 MET A N 1
ATOM 1490 C CA . MET A 1 192 ? 96.871 24.286 -10.360 1.00 24.23 192 MET A CA 1
ATOM 1491 C C . MET A 1 192 ? 95.332 24.345 -10.160 1.00 24.23 192 MET A C 1
ATOM 1493 O O . MET A 1 192 ? 94.851 25.257 -9.502 1.00 24.23 192 MET A O 1
ATOM 1497 N N . ALA A 1 193 ? 94.496 23.679 -10.976 1.00 25.83 193 ALA A N 1
ATOM 1498 C CA . ALA A 1 193 ? 93.885 22.348 -10.755 1.00 25.83 193 ALA A CA 1
ATOM 1499 C C . ALA A 1 193 ? 93.184 22.250 -9.375 1.00 25.83 193 ALA A C 1
ATOM 1501 O O . ALA A 1 193 ? 93.846 22.414 -8.364 1.00 25.83 193 ALA A O 1
ATOM 1502 N N . VAL A 1 194 ? 91.870 22.030 -9.230 1.00 25.56 194 VAL A N 1
ATOM 1503 C CA . VAL A 1 194 ? 91.041 20.895 -9.693 1.00 25.56 194 VAL A CA 1
ATOM 1504 C C . VAL A 1 194 ? 89.546 21.248 -9.513 1.00 25.56 194 VAL A C 1
ATOM 1506 O O . VAL A 1 194 ? 89.198 21.929 -8.556 1.00 25.56 194 VAL A O 1
ATOM 1509 N N . GLY A 1 195 ? 88.656 20.703 -10.359 1.00 23.73 195 GLY A N 1
ATOM 1510 C CA . GLY A 1 195 ? 87.284 20.360 -9.930 1.00 23.73 195 GLY A CA 1
ATOM 1511 C C . GLY A 1 195 ? 86.136 20.891 -10.794 1.00 23.73 195 GLY A C 1
ATOM 1512 O O . GLY A 1 195 ? 85.749 22.047 -10.714 1.00 23.73 195 GLY A O 1
ATOM 1513 N N . VAL A 1 196 ? 85.569 20.010 -11.614 1.00 25.44 196 VAL A N 1
ATOM 1514 C CA . VAL A 1 196 ? 84.546 20.247 -12.643 1.00 25.44 196 VAL A CA 1
ATOM 1515 C C . VAL A 1 196 ? 83.122 20.233 -12.061 1.00 25.44 196 VAL A C 1
ATOM 1517 O O . VAL A 1 196 ? 82.802 19.335 -11.293 1.00 25.44 196 VAL A O 1
ATOM 1520 N N . LYS A 1 197 ? 82.250 21.138 -12.541 1.00 25.53 197 LYS A N 1
ATOM 1521 C CA . LYS A 1 197 ? 80.859 20.918 -13.039 1.00 25.53 197 LYS A CA 1
ATOM 1522 C C . LYS A 1 197 ? 79.932 22.092 -12.700 1.00 25.53 197 LYS A C 1
ATOM 1524 O O . LYS A 1 197 ? 79.393 22.213 -11.609 1.00 25.53 197 LYS A O 1
ATOM 1529 N N . LYS A 1 198 ? 79.672 22.912 -13.720 1.00 26.81 198 LYS A N 1
ATOM 1530 C CA . LYS A 1 198 ? 78.607 23.918 -13.761 1.00 26.81 198 LYS A CA 1
ATOM 1531 C C . LYS A 1 198 ? 77.265 23.190 -13.915 1.00 26.81 198 LYS A C 1
ATOM 1533 O O . LYS A 1 198 ? 76.978 22.669 -14.991 1.00 26.81 198 LYS A O 1
ATOM 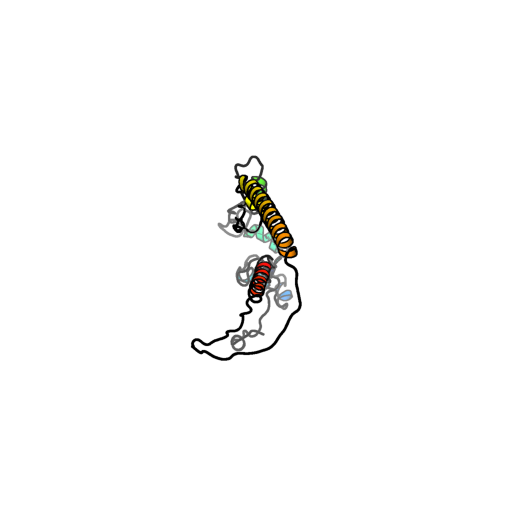1538 N N . GLN A 1 199 ? 76.471 23.121 -12.847 1.00 27.03 199 GLN A N 1
ATOM 1539 C CA . GLN A 1 199 ? 75.075 22.681 -12.909 1.00 27.03 199 GLN A CA 1
ATOM 1540 C C . GLN A 1 199 ? 74.121 23.878 -12.982 1.00 27.03 199 GLN A C 1
ATOM 1542 O O . GLN A 1 199 ? 74.333 24.928 -12.379 1.00 27.03 199 GLN A O 1
ATOM 1547 N N . LYS A 1 200 ? 73.090 23.683 -13.806 1.00 27.08 200 LYS A N 1
ATOM 1548 C CA . LYS A 1 200 ? 71.955 24.562 -14.087 1.00 27.08 200 LYS A CA 1
ATOM 1549 C C . LYS A 1 200 ? 71.137 24.857 -12.820 1.00 27.08 200 LYS A C 1
ATOM 1551 O O . LYS A 1 200 ? 70.962 23.979 -11.983 1.00 27.08 200 LYS A O 1
ATOM 1556 N N . LYS A 1 201 ? 70.553 26.060 -12.759 1.00 25.88 201 LYS A N 1
ATOM 1557 C CA . LYS A 1 201 ? 69.436 26.415 -11.863 1.00 25.88 201 LYS A CA 1
ATOM 1558 C C . LYS A 1 201 ? 68.297 25.382 -11.974 1.00 25.88 201 LYS A C 1
ATOM 1560 O O . LYS A 1 201 ? 67.907 25.085 -13.106 1.00 25.88 201 LYS A O 1
ATOM 1565 N N . PRO A 1 202 ? 67.693 24.914 -10.867 1.00 25.66 202 PRO A N 1
ATOM 1566 C CA . PRO A 1 202 ? 66.367 24.324 -10.905 1.00 25.66 202 PRO A CA 1
ATOM 1567 C C . PRO A 1 202 ? 65.298 25.417 -10.763 1.00 25.66 202 PRO A C 1
ATOM 1569 O O . PRO A 1 202 ? 65.350 26.265 -9.876 1.00 25.66 202 PRO A O 1
ATOM 1572 N N . VAL A 1 203 ? 64.323 25.374 -11.668 1.00 33.16 203 VAL A N 1
ATOM 1573 C CA . VAL A 1 203 ? 63.031 26.056 -11.567 1.00 33.16 203 VAL A CA 1
ATOM 1574 C C . VAL A 1 203 ? 62.119 25.143 -10.749 1.00 33.16 203 VAL A C 1
ATOM 1576 O O . VAL A 1 203 ? 61.753 24.067 -11.218 1.00 33.16 203 VAL A O 1
ATOM 1579 N N . VAL A 1 204 ? 61.757 25.540 -9.529 1.00 29.73 204 VAL A N 1
ATOM 1580 C CA . VAL A 1 204 ? 60.678 24.904 -8.759 1.00 29.73 204 VAL A CA 1
ATOM 1581 C C . VAL A 1 204 ? 59.796 26.015 -8.208 1.00 29.73 204 VAL A C 1
ATOM 1583 O O . VAL A 1 204 ? 60.102 26.615 -7.188 1.00 29.73 204 VAL A O 1
ATOM 1586 N N . GLY A 1 205 ? 58.714 26.306 -8.929 1.00 35.06 205 GLY A N 1
ATOM 1587 C CA . GLY A 1 205 ? 57.702 27.279 -8.510 1.00 35.06 205 GLY A CA 1
ATOM 1588 C C . GLY A 1 205 ? 56.298 27.036 -9.070 1.00 35.06 205 GLY A C 1
ATOM 1589 O O . GLY A 1 205 ? 55.393 27.786 -8.744 1.00 35.06 205 GLY A O 1
ATOM 1590 N N . GLU A 1 206 ? 56.073 25.988 -9.877 1.00 37.19 206 GLU A N 1
ATOM 1591 C CA . GLU A 1 206 ? 54.824 25.876 -10.659 1.00 37.19 206 GLU A CA 1
ATOM 1592 C C . GLU A 1 206 ? 54.022 24.576 -10.437 1.00 37.19 206 GLU A C 1
ATOM 1594 O O . GLU A 1 206 ? 52.925 24.419 -10.961 1.00 37.19 206 GLU A O 1
ATOM 1599 N N . LYS A 1 207 ? 54.505 23.628 -9.617 1.00 36.72 207 LYS A N 1
ATOM 1600 C CA . LYS A 1 207 ? 53.796 22.347 -9.375 1.00 36.72 207 LYS A CA 1
ATOM 1601 C C . LYS A 1 207 ? 52.979 22.273 -8.078 1.00 36.72 207 LYS A C 1
ATOM 1603 O O . LYS A 1 207 ? 52.219 21.322 -7.908 1.00 36.72 207 LYS A O 1
ATOM 1608 N N . ALA A 1 208 ? 53.075 23.261 -7.187 1.00 35.38 208 ALA A N 1
ATOM 1609 C CA . ALA A 1 208 ? 52.323 23.269 -5.925 1.00 35.38 208 ALA A CA 1
ATOM 1610 C C . ALA A 1 208 ? 50.899 23.849 -6.071 1.00 35.38 208 ALA A C 1
ATOM 1612 O O . ALA A 1 208 ? 49.965 23.361 -5.435 1.00 35.38 208 ALA A O 1
ATOM 1613 N N . ALA A 1 209 ? 50.702 24.824 -6.965 1.00 36.50 209 ALA A N 1
ATOM 1614 C CA . ALA A 1 209 ? 49.410 25.488 -7.164 1.00 36.50 209 ALA A CA 1
ATOM 1615 C C . ALA A 1 209 ? 48.349 24.573 -7.815 1.00 36.50 209 ALA A C 1
ATOM 1617 O O . ALA A 1 209 ? 47.172 24.622 -7.459 1.00 36.50 209 ALA A O 1
ATOM 1618 N N . ALA A 1 210 ? 48.761 23.664 -8.706 1.00 41.03 210 ALA A N 1
ATOM 1619 C CA . ALA A 1 210 ? 47.838 22.781 -9.424 1.00 41.03 210 ALA A CA 1
ATOM 1620 C C . ALA A 1 210 ? 47.197 21.694 -8.535 1.00 41.03 210 ALA A C 1
ATOM 1622 O O . ALA A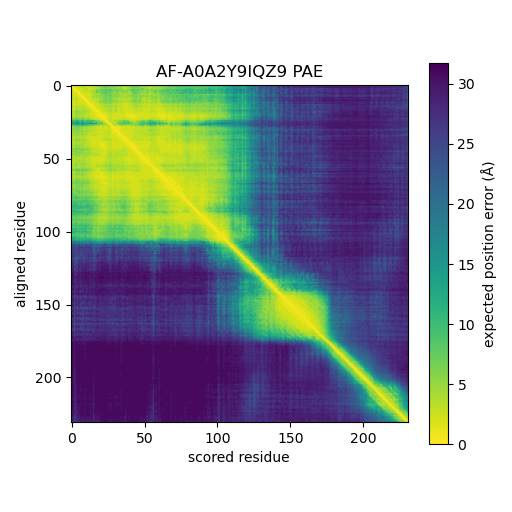 1 210 ? 46.060 21.288 -8.780 1.00 41.03 210 ALA A O 1
ATOM 1623 N N . ARG A 1 211 ? 47.880 21.241 -7.470 1.00 37.56 211 ARG A N 1
ATOM 1624 C CA . ARG A 1 211 ? 47.327 20.223 -6.554 1.00 37.56 211 ARG A CA 1
ATOM 1625 C C . ARG A 1 211 ? 46.273 20.794 -5.603 1.00 37.56 211 ARG A C 1
ATOM 1627 O O . ARG A 1 211 ? 45.283 20.118 -5.337 1.00 37.56 211 ARG A O 1
ATOM 1634 N N . ARG A 1 212 ? 46.421 22.051 -5.163 1.00 40.72 212 ARG A N 1
ATOM 1635 C CA . ARG A 1 212 ? 45.431 22.722 -4.296 1.00 40.72 212 ARG A CA 1
ATOM 1636 C C . ARG A 1 212 ? 44.087 22.929 -5.005 1.00 40.72 212 ARG A C 1
ATOM 1638 O O . ARG A 1 212 ? 43.045 22.646 -4.417 1.00 40.72 212 ARG A O 1
ATOM 1645 N N . ASN A 1 213 ? 44.102 23.297 -6.288 1.00 45.97 213 ASN A N 1
ATOM 1646 C CA . ASN A 1 213 ? 42.871 23.526 -7.059 1.00 45.97 213 ASN A CA 1
ATOM 1647 C C . ASN A 1 213 ? 42.119 22.237 -7.453 1.00 45.97 213 ASN A C 1
ATOM 1649 O O . ASN A 1 213 ? 40.896 22.261 -7.603 1.00 45.97 213 ASN A O 1
ATOM 1653 N N . GLN A 1 214 ? 42.791 21.082 -7.532 1.00 49.88 214 GLN A N 1
ATOM 1654 C CA . GLN A 1 214 ? 42.103 19.788 -7.696 1.00 49.88 214 GLN A CA 1
ATOM 1655 C C . GLN A 1 214 ? 41.432 19.290 -6.407 1.00 49.88 214 GLN A C 1
ATOM 1657 O O . GLN A 1 214 ? 40.458 18.540 -6.463 1.00 49.88 214 GLN A O 1
ATOM 1662 N N . GLN A 1 215 ? 41.921 19.702 -5.237 1.00 44.66 215 GLN A N 1
ATOM 1663 C CA . GLN A 1 215 ? 41.367 19.272 -3.950 1.00 44.66 215 GLN A CA 1
ATOM 1664 C C . GLN A 1 215 ? 40.133 20.098 -3.550 1.00 44.66 215 GLN A C 1
ATOM 1666 O O . GLN A 1 215 ? 39.188 19.554 -2.979 1.00 44.66 215 GLN A O 1
ATOM 1671 N N . LEU A 1 216 ? 40.106 21.378 -3.938 1.00 39.12 216 LEU A N 1
ATOM 1672 C CA . LEU A 1 216 ? 39.006 22.320 -3.691 1.00 39.12 216 LEU A CA 1
ATOM 1673 C C . LEU A 1 216 ? 37.775 22.047 -4.579 1.00 39.12 216 LEU A C 1
ATOM 1675 O O . LEU A 1 216 ? 36.635 22.127 -4.129 1.00 39.12 216 LEU A O 1
ATOM 1679 N N . THR A 1 217 ? 37.988 21.610 -5.823 1.00 39.84 217 THR A N 1
ATOM 1680 C CA . THR A 1 217 ? 36.896 21.178 -6.719 1.00 39.84 217 THR A CA 1
ATOM 1681 C C . THR A 1 217 ? 36.258 19.858 -6.267 1.00 39.84 217 THR A C 1
ATOM 1683 O O . THR A 1 217 ? 35.050 19.664 -6.410 1.00 39.84 217 THR A O 1
ATOM 1686 N N . ARG A 1 218 ? 37.039 18.979 -5.625 1.00 42.06 218 ARG A N 1
ATOM 1687 C CA . ARG A 1 218 ? 36.572 17.690 -5.088 1.00 42.06 218 ARG A CA 1
ATOM 1688 C C . ARG A 1 218 ? 35.840 17.821 -3.744 1.00 42.06 218 ARG A C 1
ATOM 1690 O O . ARG A 1 218 ? 35.015 16.965 -3.422 1.00 42.06 218 ARG A O 1
ATOM 1697 N N . SER A 1 219 ? 36.110 18.874 -2.967 1.00 38.91 219 SER A N 1
ATOM 1698 C CA . SER A 1 219 ? 35.387 19.183 -1.723 1.00 38.91 219 SER A CA 1
ATOM 1699 C C . SER A 1 219 ? 34.073 19.936 -1.974 1.00 38.91 219 SER A C 1
ATOM 1701 O O . SER A 1 219 ? 33.092 19.678 -1.277 1.00 38.91 219 SER A O 1
ATOM 1703 N N . LEU A 1 220 ? 34.002 20.770 -3.019 1.00 41.50 220 LEU A N 1
ATOM 1704 C CA . LEU A 1 220 ? 32.777 21.476 -3.424 1.00 41.50 220 LEU A CA 1
ATOM 1705 C C . LEU A 1 220 ? 31.712 20.556 -4.051 1.00 41.50 220 LEU A C 1
ATOM 1707 O O . LEU A 1 220 ? 30.521 20.804 -3.889 1.00 41.50 220 LEU A O 1
ATOM 1711 N N . GLN A 1 221 ? 32.103 19.435 -4.666 1.00 42.72 221 GLN A N 1
ATOM 1712 C CA . GLN A 1 221 ? 31.156 18.416 -5.155 1.00 42.72 221 GLN A CA 1
ATOM 1713 C C . GLN A 1 221 ? 30.571 17.520 -4.045 1.00 42.72 221 GLN A C 1
ATOM 1715 O O . GLN A 1 221 ? 29.583 16.831 -4.283 1.00 42.72 221 GLN A O 1
ATOM 1720 N N . LYS A 1 222 ? 31.130 17.540 -2.825 1.00 42.88 222 LYS A N 1
ATOM 1721 C CA . LYS A 1 222 ? 30.625 16.759 -1.677 1.00 42.88 222 LYS A CA 1
ATOM 1722 C C . LYS A 1 222 ? 29.601 17.500 -0.804 1.00 42.88 222 LYS A C 1
ATOM 1724 O O . LYS A 1 222 ? 29.062 16.884 0.110 1.00 42.88 222 LYS A O 1
ATOM 1729 N N . ARG A 1 223 ? 29.320 18.787 -1.059 1.00 38.03 223 ARG A N 1
ATOM 1730 C CA . ARG A 1 223 ? 28.426 19.620 -0.221 1.00 38.03 223 ARG A CA 1
ATOM 1731 C C . ARG A 1 223 ? 27.008 19.844 -0.765 1.00 38.03 223 ARG A C 1
ATOM 1733 O O . ARG A 1 223 ? 26.218 20.484 -0.086 1.00 38.03 223 ARG A O 1
ATOM 1740 N N . ASN A 1 224 ? 26.641 19.268 -1.911 1.00 36.16 224 ASN A N 1
ATOM 1741 C CA . ASN A 1 224 ? 25.265 19.327 -2.420 1.00 36.16 224 ASN A CA 1
ATOM 1742 C C . ASN A 1 224 ? 24.576 17.958 -2.282 1.00 36.16 224 ASN A C 1
ATOM 1744 O O . ASN A 1 224 ? 25.013 17.010 -2.941 1.00 36.16 224 ASN A O 1
ATOM 1748 N N . PRO A 1 225 ? 23.486 17.812 -1.503 1.00 34.22 225 PRO A N 1
ATOM 1749 C CA . PRO A 1 225 ? 22.668 16.611 -1.561 1.00 34.22 225 PRO A CA 1
ATOM 1750 C C . PRO A 1 225 ? 21.780 16.681 -2.811 1.00 34.22 225 PRO A C 1
ATOM 1752 O O . PRO A 1 225 ? 20.692 17.255 -2.809 1.00 34.22 225 PRO A O 1
ATOM 1755 N N . VAL A 1 226 ? 22.255 16.097 -3.912 1.00 38.91 226 VAL A N 1
ATOM 1756 C CA . VAL A 1 226 ? 21.421 15.833 -5.089 1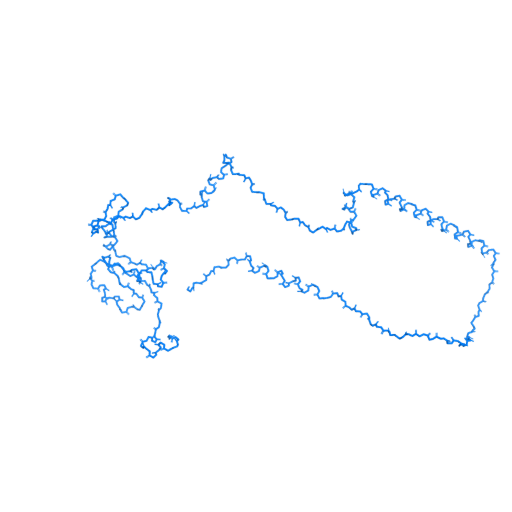.00 38.91 226 VAL A CA 1
ATOM 1757 C C . VAL A 1 226 ? 20.531 14.623 -4.795 1.00 38.91 226 VAL A C 1
ATOM 1759 O O . VAL A 1 226 ? 21.010 13.545 -4.443 1.00 38.91 226 VAL A O 1
ATOM 1762 N N . LYS A 1 227 ? 19.218 14.836 -4.946 1.00 40.12 227 LYS A N 1
ATOM 1763 C CA . LYS A 1 227 ? 18.147 13.830 -5.013 1.00 40.12 227 LYS A CA 1
ATOM 1764 C C . LYS A 1 227 ? 18.598 12.573 -5.770 1.00 40.12 227 LYS A C 1
ATOM 1766 O O . LYS A 1 227 ? 19.010 12.664 -6.923 1.00 40.12 227 LYS A O 1
ATOM 1771 N N . LYS A 1 228 ? 18.443 11.395 -5.161 1.00 38.28 228 LYS A N 1
ATOM 1772 C CA . LYS A 1 228 ? 18.560 10.113 -5.874 1.00 38.28 228 LYS A CA 1
ATOM 1773 C C . LYS A 1 228 ? 17.368 9.940 -6.830 1.00 38.28 228 LYS A C 1
ATOM 1775 O O . LYS A 1 228 ? 16.235 10.007 -6.352 1.00 38.28 228 LYS A O 1
ATOM 1780 N N . PRO A 1 229 ? 17.570 9.659 -8.129 1.00 37.75 229 PRO A N 1
ATOM 1781 C CA . PRO A 1 229 ? 16.588 8.920 -8.903 1.00 37.75 229 PRO A CA 1
ATOM 1782 C C . PRO A 1 229 ? 16.674 7.438 -8.515 1.00 37.75 229 PRO A C 1
ATOM 1784 O O . PRO A 1 229 ? 17.758 6.906 -8.266 1.00 37.75 229 PRO A O 1
ATOM 1787 N N . GLY A 1 230 ? 15.509 6.811 -8.396 1.00 43.50 230 GLY A N 1
ATOM 1788 C CA . GLY A 1 230 ? 15.362 5.431 -7.960 1.00 43.50 230 GLY A CA 1
ATOM 1789 C C . GLY A 1 230 ? 15.966 4.401 -8.914 1.00 43.50 230 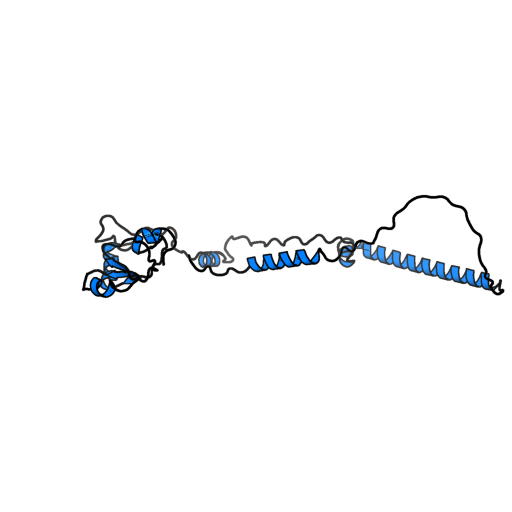GLY A C 1
ATOM 1790 O O . GLY A 1 230 ? 16.063 4.619 -10.124 1.00 43.50 230 GLY A O 1
ATOM 1791 N N . ALA A 1 231 ? 16.314 3.265 -8.322 1.00 39.38 231 ALA A N 1
ATOM 1792 C CA . ALA A 1 231 ? 16.390 1.946 -8.930 1.00 39.38 231 ALA A CA 1
ATOM 1793 C C . ALA A 1 231 ? 15.966 0.935 -7.860 1.00 39.38 231 ALA A C 1
ATOM 1795 O O . ALA A 1 231 ? 16.399 1.130 -6.700 1.00 39.38 231 ALA A O 1
#

InterPro domains:
  IPR002136 Large ribosomal subunit protein uL4 [PF00573] (17-73)
  IPR023574 Large ribosomal subunit protein uL4 domain superfamily [G3DSA:3.40.1370.10] (1-110)
  IPR023574 Large ribosomal subunit protein uL4 domain superfamily [SSF52166] (1-74)
  IPR045240 Large ribosomal subunit protein uL4, eukaryota/archaea [PTHR19431] (1-213)

Solvent-accessible surface area (backbone atoms only — not comparable to full-atom values): 15197 Å² total; per-residue (Å²): 116,41,78,68,76,42,42,83,66,84,47,35,72,72,78,70,82,51,47,33,42,33,32,66,70,85,81,56,54,63,76,71,49,69,81,46,85,39,53,43,83,40,40,59,95,62,73,50,64,70,75,52,23,59,94,76,44,80,83,56,54,70,47,72,39,71,70,26,54,63,48,44,49,42,49,45,32,44,91,90,41,62,19,73,76,32,84,98,41,62,59,82,80,75,93,61,95,74,83,59,56,68,61,54,51,57,64,56,61,43,93,87,45,91,75,74,80,84,76,81,78,76,76,82,72,82,87,72,74,64,77,84,46,76,64,61,37,34,78,76,34,71,65,52,58,59,53,52,52,53,51,51,55,51,51,54,52,52,50,48,53,52,51,54,52,50,49,54,54,49,57,68,45,63,79,64,75,82,86,87,91,84,87,85,86,91,87,84,91,84,90,80,90,84,88,91,80,92,76,80,87,83,90,83,86,75,74,67,66,62,56,56,58,58,52,54,58,59,53,61,68,70,73,62,91,73,82,80,79,90,130